Protein AF-0000000067518551 (afdb_homodimer)

Sequence (320 aa):
MKLYELTSNFNQLQQMIEDGVDPEVINDTLQSISEAIKDKVQGAALLIRNIEAQVEVIKGEENRLAERRKSFENSCKNIKDYLYHQMVAVNKKRIKGALITVGIQKNPASLDIAEDAIIPPEYMIPQNPKVDKKALLLAIKNGMKWDGISLKQGESVRIRMKLYELTSNFNQLQQMIEDGVDPEVINDTLQSISEAIKDKVQGAALLIRNIEAQVEVIKGEENRLAERRKSFENSCKNIKDYLYHQMVAVNKKRIKGALITVGIQKNPASLDIAEDAIIPPEYMIPQNPKVDKKALLLAIKNGMKWDGISLKQGESVRIR

Secondary structure (DSSP, 8-state):
--SS---HHHHHHHHHHHHT--HHHHHHHHHH----HHHHHHHHHHHHHHHHHHHHHHHHHHHHHHHHHHHHHHHHHHHHHHHHHHHHHTT-SEEE-SS-EEEEEEPPPEEEE-TT----GGGEEEEEEEE-HHHHHHHHHTT--BTTEEEE--EEEEE-/--SS---HHHHHHHHHHHHT--HHHHHHHHHH----HHHHHHHHHHHHHHHHHHHHHHHHHHHHHHHHHHHHHHHHHHHHHHHHHHHHHTT-SEEE-SS-EEEEEEPPPEEEE-TT----GGGEEEEEEEE-HHHHHHHHHTT--BTTEEEE--EEEEE-

Solvent-accessible surface area (backbone atoms only — not comparable to full-atom values): 18228 Å² total; per-residue (Å²): 120,74,85,59,91,60,54,72,72,49,44,51,49,51,51,38,58,73,69,62,51,57,66,68,60,51,50,51,55,62,68,64,59,86,58,58,67,70,58,46,51,43,44,53,50,48,49,39,49,24,46,51,52,44,39,52,54,48,52,55,48,44,49,52,49,49,54,53,39,51,52,48,51,48,50,41,52,52,51,42,52,49,47,46,53,57,29,58,74,72,70,43,57,62,49,82,48,96,88,41,34,39,32,60,41,74,44,79,73,39,80,38,72,42,92,86,37,74,75,61,68,91,40,45,41,81,42,75,60,42,74,36,60,66,64,48,48,52,41,42,76,71,66,51,83,52,70,48,49,46,77,40,65,56,73,44,70,42,82,85,120,73,84,61,90,61,54,72,73,49,43,53,49,51,50,40,58,73,69,62,52,58,67,67,60,52,51,51,54,61,69,64,60,86,58,59,65,68,55,46,50,42,44,53,52,49,47,41,51,23,47,50,53,44,39,52,52,48,51,52,48,44,51,52,51,49,54,51,40,50,51,48,53,51,50,41,52,52,51,42,52,49,47,46,55,55,30,58,72,71,71,44,58,64,48,80,47,97,89,41,34,41,32,61,42,74,44,79,72,38,80,40,70,42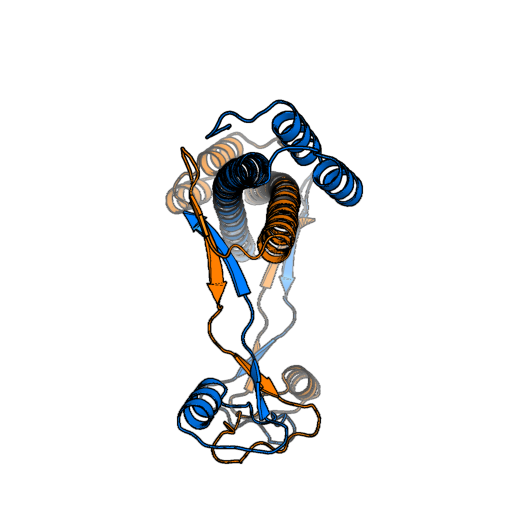,90,85,38,75,76,60,69,90,41,46,41,82,43,73,61,41,73,36,61,67,62,47,47,52,41,44,74,72,66,52,84,50,70,50,48,47,78,40,64,55,72,44,71,42,80,87

Structure (mmCIF, N/CA/C/O backbone):
data_AF-0000000067518551-model_v1
#
loop_
_entity.id
_entity.type
_entity.pdbx_description
1 polymer ATPase
#
loop_
_atom_site.group_PDB
_atom_site.id
_atom_site.type_symbol
_atom_site.label_atom_id
_atom_site.label_alt_id
_atom_site.label_comp_id
_atom_site.label_asym_id
_atom_site.label_entity_id
_atom_site.label_seq_id
_atom_site.pdbx_PDB_ins_code
_atom_site.Cartn_x
_atom_site.Cartn_y
_atom_site.Cartn_z
_atom_site.occupancy
_atom_site.B_iso_or_equiv
_atom_site.auth_seq_id
_atom_site.auth_comp_id
_atom_site.auth_asym_id
_atom_site.auth_atom_id
_atom_site.pdbx_PDB_model_num
ATOM 1 N N . MET A 1 1 ? 22.688 -11.195 -3.627 1 66.81 1 MET A N 1
ATOM 2 C CA . MET A 1 1 ? 22.969 -12.344 -2.758 1 66.81 1 MET A CA 1
ATOM 3 C C . MET A 1 1 ? 22.516 -13.641 -3.414 1 66.81 1 MET A C 1
ATOM 5 O O . MET A 1 1 ? 21.438 -13.703 -4.008 1 66.81 1 MET A O 1
ATOM 9 N N . LYS A 1 2 ? 23.484 -14.508 -3.623 1 81.38 2 LYS A N 1
ATOM 10 C CA . LYS A 1 2 ? 23.172 -15.789 -4.25 1 81.38 2 LYS A CA 1
ATOM 11 C C . LYS A 1 2 ? 23.172 -16.922 -3.219 1 81.38 2 LYS A C 1
ATOM 13 O O . LYS A 1 2 ? 24.203 -17.234 -2.627 1 81.38 2 LYS A O 1
ATOM 18 N N . LEU A 1 3 ? 22.016 -17.391 -2.84 1 84.38 3 LEU A N 1
ATOM 19 C CA . LEU A 1 3 ? 21.875 -18.484 -1.893 1 84.38 3 LEU A CA 1
ATOM 20 C C . LEU A 1 3 ? 22.469 -19.781 -2.447 1 84.38 3 LEU A C 1
ATOM 22 O O . LEU A 1 3 ? 23.094 -20.547 -1.707 1 84.38 3 LEU A O 1
ATOM 26 N N . TYR A 1 4 ? 22.328 -19.953 -3.84 1 91.31 4 TYR A N 1
ATOM 27 C CA . TYR A 1 4 ? 22.766 -21.188 -4.477 1 91.31 4 TYR A CA 1
ATOM 28 C C . TYR A 1 4 ? 23.594 -20.906 -5.723 1 91.31 4 TYR A C 1
ATOM 30 O O . TYR A 1 4 ? 23.359 -19.906 -6.41 1 91.31 4 TYR A O 1
ATOM 38 N N . GLU A 1 5 ? 24.453 -21.859 -5.961 1 90.56 5 GLU A N 1
ATOM 39 C CA . GLU A 1 5 ? 25.188 -21.828 -7.23 1 90.56 5 GLU A CA 1
ATOM 40 C C . GLU A 1 5 ? 24.359 -22.453 -8.352 1 90.56 5 GLU A C 1
ATOM 42 O O . GLU A 1 5 ? 23.688 -23.469 -8.148 1 90.56 5 GLU A O 1
ATOM 47 N N . LEU A 1 6 ? 24.422 -21.734 -9.469 1 91.69 6 LEU A N 1
ATOM 48 C CA . LEU A 1 6 ? 23.625 -22.172 -10.609 1 91.69 6 LEU A CA 1
ATOM 49 C C . LEU A 1 6 ? 24.516 -22.656 -11.742 1 91.69 6 LEU A C 1
ATOM 51 O O . LEU A 1 6 ? 25.703 -22.344 -11.789 1 91.69 6 LEU A O 1
ATOM 55 N N . THR A 1 7 ? 23.922 -23.531 -12.539 1 89.25 7 THR A N 1
ATOM 56 C CA . THR A 1 7 ? 24.609 -23.875 -13.773 1 89.25 7 THR A CA 1
ATOM 57 C C . THR A 1 7 ? 24.75 -22.656 -14.68 1 89.25 7 THR A C 1
ATOM 59 O O . THR A 1 7 ? 24.094 -21.641 -14.461 1 89.25 7 THR A O 1
ATOM 62 N N . SER A 1 8 ? 25.594 -22.797 -15.734 1 89.19 8 SER A N 1
ATOM 63 C CA . SER A 1 8 ? 25.906 -21.672 -16.609 1 89.19 8 SER A CA 1
ATOM 64 C C . SER A 1 8 ? 24.656 -21.062 -17.203 1 89.19 8 SER A C 1
ATOM 66 O O . SER A 1 8 ? 24.469 -19.844 -17.188 1 89.19 8 SER A O 1
ATOM 68 N N . ASN A 1 9 ? 23.75 -21.891 -17.703 1 90.06 9 ASN A N 1
ATOM 69 C CA . ASN A 1 9 ? 22.531 -21.406 -18.344 1 90.06 9 ASN A CA 1
ATOM 70 C C . ASN A 1 9 ? 21.656 -20.625 -17.359 1 90.06 9 ASN A C 1
ATOM 72 O O . ASN A 1 9 ? 21.172 -19.547 -17.672 1 90.06 9 ASN A O 1
ATOM 76 N N . PHE A 1 10 ? 21.562 -21.094 -16.156 1 93.25 10 PHE A N 1
ATOM 77 C CA . PHE A 1 10 ? 20.672 -20.469 -15.172 1 93.25 10 PHE A CA 1
ATOM 78 C C . PHE A 1 10 ? 21.344 -19.266 -14.531 1 93.25 10 PHE A C 1
ATOM 80 O O . PHE A 1 10 ? 20.672 -18.328 -14.109 1 93.25 10 PHE A O 1
ATOM 87 N N . ASN A 1 11 ? 22.656 -19.312 -14.562 1 93.62 11 ASN A N 1
ATOM 88 C CA . ASN A 1 11 ? 23.375 -18.125 -14.133 1 93.62 11 ASN A CA 1
ATOM 89 C C . ASN A 1 11 ? 23.141 -16.953 -15.086 1 93.62 11 ASN A C 1
ATOM 91 O O . ASN A 1 11 ? 22.984 -15.812 -14.648 1 93.62 11 ASN A O 1
ATOM 95 N N . GLN A 1 12 ? 23.172 -17.281 -16.344 1 92.81 12 GLN A N 1
ATOM 96 C CA . GLN A 1 12 ? 22.875 -16.266 -17.344 1 92.81 12 GLN A CA 1
ATOM 97 C C . GLN A 1 12 ? 21.453 -15.727 -17.172 1 92.81 12 GLN A C 1
ATOM 99 O O . GLN A 1 12 ? 21.219 -14.516 -17.281 1 92.81 12 GLN A O 1
ATOM 104 N N . LEU A 1 13 ? 20.547 -16.578 -16.922 1 94.06 13 LEU A N 1
ATOM 105 C CA . LEU A 1 13 ? 19.156 -16.188 -16.734 1 94.06 13 LEU A CA 1
ATOM 106 C C . LEU A 1 13 ? 19.016 -15.266 -15.516 1 94.06 13 LEU A C 1
ATOM 108 O O . LEU A 1 13 ? 18.312 -14.258 -15.562 1 94.06 13 LEU A O 1
ATOM 112 N N . GLN A 1 14 ? 19.672 -15.625 -14.477 1 94.81 14 GLN A N 1
ATOM 113 C CA . GLN A 1 14 ? 19.641 -14.805 -13.273 1 94.81 14 GLN A CA 1
ATOM 114 C C . GLN A 1 14 ? 20.156 -13.398 -13.555 1 94.81 14 GLN A C 1
ATOM 116 O O . GLN A 1 14 ? 19.562 -12.414 -13.102 1 94.81 14 GLN A O 1
ATOM 121 N N . GLN A 1 15 ? 21.219 -13.305 -14.297 1 94.69 15 GLN A N 1
ATOM 122 C CA . GLN A 1 15 ? 21.766 -12 -14.648 1 94.69 15 GLN A CA 1
ATOM 123 C C . GLN A 1 15 ? 20.797 -11.188 -15.492 1 94.69 15 GLN A C 1
ATOM 125 O O . GLN A 1 15 ? 20.641 -9.984 -15.281 1 94.69 15 GLN A O 1
ATOM 130 N N . MET A 1 16 ? 20.203 -11.852 -16.406 1 94.56 16 MET A N 1
ATOM 131 C CA . MET A 1 16 ? 19.234 -11.18 -17.25 1 94.56 16 MET A CA 1
ATOM 132 C C . MET A 1 16 ? 18.094 -10.609 -16.422 1 94.56 16 MET A C 1
ATOM 134 O O . MET A 1 16 ? 17.641 -9.484 -16.656 1 94.56 16 MET A O 1
ATOM 138 N N . ILE A 1 17 ? 17.594 -11.359 -15.477 1 94.12 17 ILE A N 1
ATOM 139 C CA . ILE A 1 17 ? 16.516 -10.945 -14.602 1 94.12 17 ILE A CA 1
ATOM 140 C C . ILE A 1 17 ? 16.938 -9.734 -13.781 1 94.12 17 ILE A C 1
ATOM 142 O O . ILE A 1 17 ? 16.203 -8.75 -13.68 1 94.12 17 ILE A O 1
ATOM 146 N N . GLU A 1 18 ? 18.141 -9.797 -13.32 1 93.44 18 GLU A N 1
ATOM 147 C CA . GLU A 1 18 ? 18.656 -8.719 -12.492 1 93.44 18 GLU A CA 1
ATOM 148 C C . GLU A 1 18 ? 18.859 -7.441 -13.305 1 93.44 18 GLU A C 1
ATOM 150 O O . GLU A 1 18 ? 18.703 -6.336 -12.773 1 93.44 18 GLU A O 1
ATOM 155 N N . ASP A 1 19 ? 19.125 -7.684 -14.523 1 93.5 19 ASP A N 1
ATOM 156 C CA . ASP A 1 19 ? 19.359 -6.539 -15.398 1 93.5 19 ASP A CA 1
ATOM 157 C C . ASP A 1 19 ? 18.047 -5.957 -15.922 1 93.5 19 ASP A C 1
ATOM 159 O O . ASP A 1 19 ? 18.047 -4.918 -16.578 1 93.5 19 ASP A O 1
ATOM 163 N N . GLY A 1 20 ? 17.016 -6.652 -15.711 1 91.06 20 GLY A N 1
ATOM 164 C CA . GLY A 1 20 ? 15.719 -6.145 -16.094 1 91.06 20 GLY A CA 1
ATOM 165 C C . GLY A 1 20 ? 15.391 -6.391 -17.562 1 91.06 20 GLY A C 1
ATOM 166 O O . GLY A 1 20 ? 14.719 -5.574 -18.203 1 91.06 20 GLY A O 1
ATOM 167 N N . VAL A 1 21 ? 15.914 -7.441 -18.016 1 89.75 21 VAL A N 1
ATOM 168 C CA . VAL A 1 21 ? 15.648 -7.816 -19.391 1 89.75 21 VAL A CA 1
ATOM 169 C C . VAL A 1 21 ? 14.172 -8.148 -19.562 1 89.75 21 VAL A C 1
ATOM 171 O O . VAL A 1 21 ? 13.508 -8.578 -18.625 1 89.75 21 VAL A O 1
ATOM 174 N N . ASP A 1 22 ? 13.672 -7.988 -20.688 1 90.31 22 ASP A N 1
ATOM 175 C CA . ASP A 1 22 ? 12.281 -8.266 -21.031 1 90.31 22 ASP A CA 1
ATOM 176 C C . ASP A 1 22 ? 11.906 -9.703 -20.672 1 90.31 22 ASP A C 1
ATOM 178 O O . ASP A 1 22 ? 12.625 -10.641 -21.016 1 90.31 22 ASP A O 1
ATOM 182 N N . PRO A 1 23 ? 10.828 -9.859 -20.016 1 88.19 23 PRO A N 1
ATOM 183 C CA . PRO A 1 23 ? 10.375 -11.188 -19.594 1 88.19 23 PRO A CA 1
ATOM 184 C C . PRO A 1 23 ? 10.227 -12.164 -20.75 1 88.19 23 PRO A C 1
ATOM 186 O O . PRO A 1 23 ? 10.445 -13.367 -20.594 1 88.19 23 PRO A O 1
ATOM 189 N N . GLU A 1 24 ? 9.859 -11.602 -21.875 1 90.38 24 GLU A N 1
ATOM 190 C CA . GLU A 1 24 ? 9.695 -12.477 -23.047 1 90.38 24 GLU A CA 1
ATOM 191 C C . GLU A 1 24 ? 11.023 -13.109 -23.453 1 90.38 24 GLU A C 1
ATOM 193 O O . GLU A 1 24 ? 11.062 -14.289 -23.812 1 90.38 24 GLU A O 1
ATOM 198 N N . VAL A 1 25 ? 12.055 -12.305 -23.406 1 90.56 25 VAL A N 1
ATOM 199 C CA . VAL A 1 25 ? 13.391 -12.805 -23.734 1 90.56 25 VAL A CA 1
ATOM 200 C C . VAL A 1 25 ? 13.82 -13.852 -22.719 1 90.56 25 VAL A C 1
ATOM 202 O O . VAL A 1 25 ? 14.391 -14.883 -23.078 1 90.56 25 VAL A O 1
ATOM 205 N N . ILE A 1 26 ? 13.492 -13.664 -21.5 1 89.31 26 ILE A N 1
ATOM 206 C CA . ILE A 1 26 ? 13.836 -14.578 -20.422 1 89.31 26 ILE A CA 1
ATOM 207 C C . ILE A 1 26 ? 13.117 -15.906 -20.625 1 89.31 26 ILE A C 1
ATOM 209 O O . ILE A 1 26 ? 13.727 -16.969 -20.516 1 89.31 26 ILE A O 1
ATOM 213 N N . ASN A 1 27 ? 11.844 -15.805 -20.984 1 87.44 27 ASN A N 1
ATOM 214 C CA . ASN A 1 27 ? 11.047 -17 -21.219 1 87.44 27 ASN A CA 1
ATOM 215 C C . ASN A 1 27 ? 11.594 -17.828 -22.375 1 87.44 27 ASN A C 1
ATOM 217 O O . ASN A 1 27 ? 11.648 -19.047 -22.312 1 87.44 27 ASN A O 1
ATOM 221 N N . ASP A 1 28 ? 12.008 -17.125 -23.375 1 89.94 28 ASP A N 1
ATOM 222 C CA . ASP A 1 28 ? 12.562 -17.812 -24.547 1 89.94 28 ASP A CA 1
ATOM 223 C C . ASP A 1 28 ? 13.859 -18.531 -24.188 1 89.94 28 ASP A C 1
ATOM 225 O O . ASP A 1 28 ? 14.094 -19.656 -24.641 1 89.94 28 ASP A O 1
ATOM 229 N N . THR A 1 29 ? 14.695 -17.875 -23.422 1 89.88 29 THR A N 1
ATOM 230 C CA . THR A 1 29 ? 15.961 -18.469 -23 1 89.88 29 THR A CA 1
ATOM 231 C C . THR A 1 29 ? 15.711 -19.703 -22.125 1 89.88 29 THR A C 1
ATOM 233 O O . THR A 1 29 ? 16.359 -20.734 -22.312 1 89.88 29 THR A O 1
ATOM 236 N N . LEU A 1 30 ? 14.758 -19.578 -21.297 1 88.88 30 LEU A N 1
ATOM 237 C CA . LEU A 1 30 ? 14.383 -20.672 -20.406 1 88.88 30 LEU A CA 1
ATOM 238 C C . LEU A 1 30 ? 13.922 -21.891 -21.203 1 88.88 30 LEU A C 1
ATOM 240 O O . LEU A 1 30 ? 14.328 -23.016 -20.922 1 88.88 30 LEU A O 1
ATOM 244 N N . GLN A 1 31 ? 13.18 -21.641 -22.297 1 87.44 31 GLN A N 1
ATOM 245 C CA . GLN A 1 31 ? 12.625 -22.703 -23.125 1 87.44 31 GLN A CA 1
ATOM 246 C C . GLN A 1 31 ? 13.711 -23.344 -23.984 1 87.44 31 GLN A C 1
ATOM 248 O O . GLN A 1 31 ? 13.57 -24.484 -24.422 1 87.44 31 GLN A O 1
ATOM 253 N N . SER A 1 32 ? 14.727 -22.625 -24.203 1 88.75 32 SER A N 1
ATOM 254 C CA . SER A 1 32 ? 15.758 -23.094 -25.141 1 88.75 32 SER A CA 1
ATOM 255 C C . SER A 1 32 ? 16.781 -23.969 -24.422 1 88.75 32 SER A C 1
ATOM 257 O O . SER A 1 32 ? 17.641 -24.578 -25.078 1 88.75 32 SER A O 1
ATOM 259 N N . ILE A 1 33 ? 16.688 -24.016 -23.109 1 86.38 33 ILE A N 1
ATOM 260 C CA . ILE A 1 33 ? 17.641 -24.812 -22.359 1 86.38 33 ILE A CA 1
ATOM 261 C C . ILE A 1 33 ? 17.406 -26.297 -22.641 1 86.38 33 ILE A C 1
ATOM 263 O O . ILE A 1 33 ? 16.281 -26.797 -22.531 1 86.38 33 ILE A O 1
ATOM 267 N N . SER A 1 34 ? 18.438 -27.062 -23.125 1 84.62 34 SER A N 1
ATOM 268 C CA . SER A 1 34 ? 18.344 -28.484 -23.5 1 84.62 34 SER A CA 1
ATOM 269 C C . SER A 1 34 ? 18.938 -29.375 -22.422 1 84.62 34 SER A C 1
ATOM 271 O O . SER A 1 34 ? 20.156 -29.531 -22.344 1 84.62 34 SER A O 1
ATOM 273 N N . GLU A 1 35 ? 18.641 -29.375 -21.359 1 82.81 35 GLU A N 1
ATOM 274 C CA . GLU A 1 35 ? 19.094 -30.219 -20.25 1 82.81 35 GLU A CA 1
ATOM 275 C C . GLU A 1 35 ? 18.078 -31.297 -19.906 1 82.81 35 GLU A C 1
ATOM 277 O O . GLU A 1 35 ? 16.938 -31.25 -20.375 1 82.81 35 GLU A O 1
ATOM 282 N N . ALA A 1 36 ? 18.609 -32.406 -19.266 1 87 36 ALA A N 1
ATOM 283 C CA . ALA A 1 36 ? 17.688 -33.406 -18.734 1 87 36 ALA A CA 1
ATOM 284 C C . ALA A 1 36 ? 16.656 -32.781 -17.812 1 87 36 ALA A C 1
ATOM 286 O O . ALA A 1 36 ? 16.922 -31.75 -17.188 1 87 36 ALA A O 1
ATOM 287 N N . ILE A 1 37 ? 15.531 -33.344 -17.797 1 86.56 37 ILE A N 1
ATOM 288 C CA . ILE A 1 37 ? 14.391 -32.781 -17.078 1 86.56 37 ILE A CA 1
ATOM 289 C C . ILE A 1 37 ? 14.773 -32.531 -15.617 1 86.56 37 ILE A C 1
ATOM 291 O O . ILE A 1 37 ? 14.461 -31.484 -15.047 1 86.56 37 ILE A O 1
ATOM 295 N N . LYS A 1 38 ? 15.406 -33.469 -15.047 1 88 38 LYS A N 1
ATOM 296 C CA . LYS A 1 38 ? 15.781 -33.344 -13.641 1 88 38 LYS A CA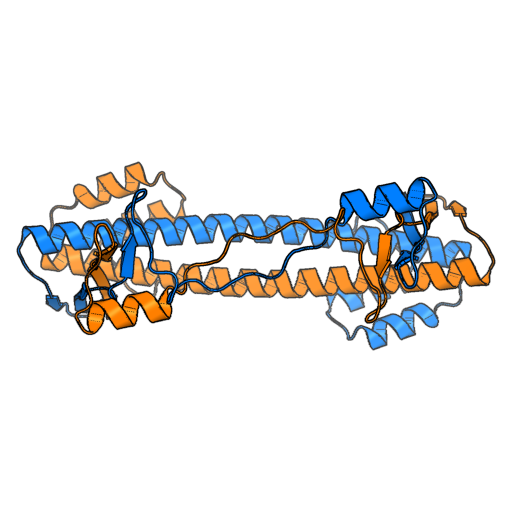 1
ATOM 297 C C . LYS A 1 38 ? 16.688 -32.125 -13.414 1 88 38 LYS A C 1
ATOM 299 O O . LYS A 1 38 ? 16.531 -31.406 -12.438 1 88 38 LYS A O 1
ATOM 304 N N . ASP A 1 39 ? 17.609 -31.984 -14.289 1 90.19 39 ASP A N 1
ATOM 305 C CA . ASP A 1 39 ? 18.562 -30.875 -14.18 1 90.19 39 ASP A CA 1
ATOM 306 C C . ASP A 1 39 ? 17.875 -29.531 -14.453 1 90.19 39 ASP A C 1
ATOM 308 O O . ASP A 1 39 ? 18.172 -28.531 -13.797 1 90.19 39 ASP A O 1
ATOM 312 N N . LYS A 1 40 ? 16.938 -29.531 -15.383 1 90 40 LYS A N 1
ATOM 313 C CA . LYS A 1 40 ? 16.188 -28.312 -15.711 1 90 40 LYS A CA 1
ATOM 314 C C . LYS A 1 40 ? 15.344 -27.859 -14.523 1 90 40 LYS A C 1
ATOM 316 O O . LYS A 1 40 ? 15.359 -26.672 -14.164 1 90 40 LYS A O 1
ATOM 321 N N . VAL A 1 41 ? 14.727 -28.797 -13.953 1 92.38 41 VAL A N 1
ATOM 322 C CA . VAL A 1 41 ? 13.828 -28.516 -12.836 1 92.38 41 VAL A CA 1
ATOM 323 C C . VAL A 1 41 ? 14.641 -28.031 -11.633 1 92.38 41 VAL A C 1
ATOM 325 O O . VAL A 1 41 ? 14.289 -27.031 -11 1 92.38 41 VAL A O 1
ATOM 328 N N . GLN A 1 42 ? 15.727 -28.672 -11.359 1 92.75 42 GLN A N 1
ATOM 329 C CA . GLN A 1 42 ? 16.578 -28.281 -10.242 1 92.75 42 GLN A CA 1
ATOM 330 C C . GLN A 1 42 ? 17.156 -26.891 -10.461 1 92.75 42 GLN A C 1
ATOM 332 O O . GLN A 1 42 ? 17.125 -26.047 -9.555 1 92.75 42 GLN A O 1
ATOM 337 N N . GLY A 1 43 ? 17.719 -26.688 -11.641 1 93.31 43 GLY A N 1
ATOM 338 C CA . GLY A 1 43 ? 18.266 -25.375 -11.945 1 93.31 43 GLY A CA 1
ATOM 339 C C . GLY A 1 43 ? 17.25 -24.266 -11.82 1 93.31 43 GLY A C 1
ATOM 340 O O . GLY A 1 43 ? 17.547 -23.219 -11.227 1 93.31 43 GLY A O 1
ATOM 341 N N . ALA A 1 44 ? 16.062 -24.469 -12.367 1 95.19 44 ALA A N 1
ATOM 342 C CA . ALA A 1 44 ? 14.992 -23.469 -12.305 1 95.19 44 ALA A CA 1
ATOM 343 C C . ALA A 1 44 ? 14.562 -23.219 -10.867 1 95.19 44 ALA A C 1
ATOM 345 O O . ALA A 1 44 ? 14.336 -22.078 -10.469 1 95.19 44 ALA A O 1
ATOM 346 N N . ALA A 1 45 ? 14.453 -24.234 -10.094 1 96.5 45 ALA A N 1
ATOM 347 C CA . ALA A 1 45 ? 14.031 -24.125 -8.703 1 96.5 45 ALA A CA 1
ATOM 348 C C . ALA A 1 45 ? 15.039 -23.328 -7.879 1 96.5 45 ALA A C 1
ATOM 350 O O . ALA A 1 45 ? 14.664 -22.5 -7.055 1 96.5 45 ALA A O 1
ATOM 351 N N . LEU A 1 46 ? 16.297 -23.672 -8.109 1 96.19 46 LEU A N 1
ATOM 352 C CA . LEU A 1 46 ? 17.328 -22.938 -7.391 1 96.19 46 LEU A CA 1
ATOM 353 C C . LEU A 1 46 ? 17.344 -21.469 -7.793 1 96.19 46 LEU A C 1
ATOM 355 O O . LEU A 1 46 ? 17.594 -20.594 -6.957 1 96.19 46 LEU A O 1
ATOM 359 N N . LEU A 1 47 ? 17.125 -21.219 -9.055 1 96.25 47 LEU A N 1
ATOM 360 C CA . LEU A 1 47 ? 17 -19.844 -9.531 1 96.25 47 LEU A CA 1
ATOM 361 C C . LEU A 1 47 ? 15.883 -19.109 -8.812 1 96.25 47 LEU A C 1
ATOM 363 O O . LEU A 1 47 ? 16.062 -17.969 -8.367 1 96.25 47 LEU A O 1
ATOM 367 N N . ILE A 1 48 ? 14.719 -19.703 -8.68 1 97 48 ILE A N 1
ATOM 368 C CA . ILE A 1 48 ? 13.578 -19.109 -7.984 1 97 48 ILE A CA 1
ATOM 369 C C . ILE A 1 48 ? 13.977 -18.766 -6.555 1 97 48 ILE A C 1
ATOM 371 O O . ILE A 1 48 ? 13.68 -17.656 -6.078 1 97 48 ILE A O 1
ATOM 375 N N . ARG A 1 49 ? 14.664 -19.656 -5.926 1 96.88 49 ARG A N 1
ATOM 376 C CA . ARG A 1 49 ? 15.086 -19.422 -4.551 1 96.88 49 ARG A CA 1
ATOM 377 C C . ARG A 1 49 ? 16 -18.203 -4.465 1 96.88 49 ARG A C 1
ATOM 379 O O . ARG A 1 49 ? 15.898 -17.406 -3.533 1 96.88 49 ARG A O 1
ATOM 386 N N . ASN A 1 50 ? 16.922 -18.141 -5.379 1 97.31 50 ASN A N 1
ATOM 387 C CA . ASN A 1 50 ? 17.797 -16.984 -5.426 1 97.31 50 ASN A CA 1
ATOM 388 C C . ASN A 1 50 ? 17.016 -15.68 -5.594 1 97.31 50 ASN A C 1
ATOM 390 O O . ASN A 1 50 ? 17.297 -14.695 -4.902 1 97.31 50 ASN A O 1
ATOM 394 N N . ILE A 1 51 ? 16.109 -15.711 -6.496 1 97 51 ILE A N 1
ATOM 395 C CA . ILE A 1 51 ? 15.336 -14.516 -6.785 1 97 51 ILE A CA 1
ATOM 396 C C . ILE A 1 51 ? 14.453 -14.164 -5.586 1 97 51 ILE A C 1
ATOM 398 O O . ILE A 1 51 ? 14.344 -12.992 -5.207 1 97 51 ILE A O 1
ATOM 402 N N . GLU A 1 52 ? 13.844 -15.133 -4.957 1 97.31 52 GLU A N 1
ATOM 403 C CA . GLU A 1 52 ? 13.008 -14.914 -3.779 1 97.31 52 GLU A CA 1
ATOM 404 C C . GLU A 1 52 ? 13.82 -14.312 -2.635 1 97.31 52 GLU A C 1
ATOM 406 O O . GLU A 1 52 ? 13.32 -13.477 -1.883 1 97.31 52 GLU A O 1
ATOM 411 N N . ALA A 1 53 ? 15.039 -14.82 -2.488 1 96.69 53 ALA A N 1
ATOM 412 C CA . ALA A 1 53 ? 15.93 -14.258 -1.477 1 96.69 53 ALA A CA 1
ATOM 413 C C . ALA A 1 53 ? 16.172 -12.773 -1.725 1 96.69 53 ALA A C 1
ATOM 415 O O . ALA A 1 53 ? 16.188 -11.977 -0.785 1 96.69 53 ALA A O 1
ATOM 416 N N . GLN A 1 54 ? 16.359 -12.453 -2.973 1 96.38 54 GLN A N 1
ATOM 417 C CA . GLN A 1 54 ? 16.547 -11.047 -3.33 1 96.38 54 GLN A CA 1
ATOM 418 C C . GLN A 1 54 ? 15.289 -10.234 -3.035 1 96.38 54 GLN A C 1
ATOM 420 O O . GLN A 1 54 ? 15.375 -9.109 -2.535 1 96.38 54 GLN A O 1
ATOM 425 N N . VAL A 1 55 ? 14.164 -10.805 -3.365 1 97.75 55 VAL A N 1
ATOM 426 C CA . VAL A 1 55 ? 12.883 -10.148 -3.105 1 97.75 55 VAL A CA 1
ATOM 427 C C . VAL A 1 55 ? 12.766 -9.828 -1.618 1 97.75 55 VAL A C 1
ATOM 429 O O . VAL A 1 55 ? 12.352 -8.727 -1.247 1 97.75 55 VAL A O 1
ATOM 432 N N . GLU A 1 56 ? 13.125 -10.742 -0.77 1 97.62 56 GLU A N 1
ATOM 433 C CA . GLU A 1 56 ? 13.039 -10.531 0.672 1 97.62 56 GLU A CA 1
ATOM 434 C C . GLU A 1 56 ? 13.945 -9.391 1.119 1 97.62 56 GLU A C 1
ATOM 436 O O . GLU A 1 56 ? 13.578 -8.594 1.988 1 97.62 56 GLU A O 1
ATOM 441 N N . VAL A 1 57 ? 15.148 -9.344 0.532 1 96.81 57 VAL A N 1
ATOM 442 C CA . VAL A 1 57 ? 16.094 -8.273 0.845 1 96.81 57 VAL A CA 1
ATOM 443 C C . VAL A 1 57 ? 15.484 -6.93 0.452 1 96.81 57 VAL A C 1
ATOM 445 O O . VAL A 1 57 ? 15.531 -5.969 1.227 1 96.81 57 VAL A O 1
ATOM 448 N N . ILE A 1 58 ? 14.914 -6.918 -0.746 1 97.81 58 ILE A N 1
ATOM 449 C CA . ILE A 1 58 ? 14.312 -5.688 -1.25 1 97.81 58 ILE A CA 1
ATOM 450 C C . ILE A 1 58 ? 13.148 -5.273 -0.348 1 97.81 58 ILE A C 1
ATOM 452 O O . ILE A 1 58 ? 13.016 -4.098 -0.003 1 97.81 58 ILE A O 1
ATOM 456 N N . LYS A 1 59 ? 12.281 -6.219 0.054 1 98.19 59 LYS A N 1
ATOM 457 C CA . LYS A 1 59 ? 11.172 -5.926 0.951 1 98.19 59 LYS A CA 1
ATOM 458 C C . LYS A 1 59 ? 11.664 -5.34 2.27 1 98.19 59 LYS A C 1
ATOM 460 O O . LYS A 1 59 ? 11.039 -4.438 2.828 1 98.19 59 LYS A O 1
ATOM 465 N N . GLY A 1 60 ? 12.75 -5.906 2.795 1 98.12 60 GLY A N 1
ATOM 466 C CA . GLY A 1 60 ? 13.352 -5.348 3.994 1 98.12 60 GLY A CA 1
ATOM 467 C C . GLY A 1 60 ? 13.75 -3.893 3.842 1 98.12 60 GLY A C 1
ATOM 468 O O . GLY A 1 60 ? 13.484 -3.076 4.73 1 98.12 60 GLY A O 1
ATOM 469 N N . GLU A 1 61 ? 14.328 -3.604 2.727 1 97.94 61 GLU A N 1
ATOM 470 C CA . GLU A 1 61 ? 14.742 -2.229 2.463 1 97.94 61 GLU A CA 1
ATOM 471 C C . GLU A 1 61 ? 13.531 -1.318 2.264 1 97.94 61 GLU A C 1
ATOM 473 O O . GLU A 1 61 ? 13.523 -0.179 2.734 1 97.94 61 GLU A O 1
ATOM 478 N N . GLU A 1 62 ? 12.602 -1.808 1.531 1 98.12 62 GLU A N 1
ATOM 479 C CA . GLU A 1 62 ? 11.367 -1.04 1.349 1 98.12 62 GLU A CA 1
ATOM 480 C C . GLU A 1 62 ? 10.75 -0.66 2.691 1 98.12 62 GLU A C 1
ATOM 482 O O . GLU A 1 62 ? 10.32 0.479 2.881 1 98.12 62 GLU A O 1
ATOM 487 N N . ASN A 1 63 ? 10.727 -1.591 3.553 1 98.25 63 ASN A N 1
ATOM 488 C CA . ASN A 1 63 ? 10.156 -1.352 4.875 1 98.25 63 ASN A CA 1
ATOM 489 C C . ASN A 1 63 ? 10.961 -0.313 5.652 1 98.25 63 ASN A C 1
ATOM 491 O O . ASN A 1 63 ? 10.391 0.553 6.316 1 98.25 63 ASN A O 1
ATOM 495 N N . ARG A 1 64 ? 12.258 -0.472 5.57 1 97.44 64 ARG A N 1
ATOM 496 C CA . ARG A 1 64 ? 13.133 0.487 6.23 1 97.44 64 ARG A CA 1
ATOM 497 C C . ARG A 1 64 ? 12.891 1.9 5.711 1 97.44 64 ARG A C 1
ATOM 499 O O . ARG A 1 64 ? 12.789 2.848 6.492 1 97.44 64 ARG A O 1
ATOM 506 N N . LEU A 1 65 ? 12.844 2.047 4.48 1 98 65 LEU A N 1
ATOM 507 C CA . LEU A 1 65 ? 12.633 3.348 3.855 1 98 65 LEU A CA 1
ATOM 508 C C . LEU A 1 65 ? 11.25 3.896 4.207 1 98 65 LEU A C 1
ATOM 510 O O . LEU A 1 65 ? 11.102 5.094 4.445 1 98 65 LEU A O 1
ATOM 514 N N . ALA A 1 66 ? 10.25 2.996 4.219 1 98.06 66 ALA A N 1
ATOM 515 C CA . ALA A 1 66 ? 8.891 3.406 4.574 1 98.06 66 ALA A CA 1
ATOM 516 C C . ALA A 1 66 ? 8.844 3.953 6 1 98.06 66 ALA A C 1
ATOM 518 O O . ALA A 1 66 ? 8.18 4.957 6.262 1 98.06 66 ALA A O 1
ATOM 519 N N . GLU A 1 67 ? 9.492 3.299 6.934 1 97.19 67 GLU A N 1
ATOM 520 C CA . GLU A 1 67 ? 9.539 3.76 8.32 1 97.19 67 GLU A CA 1
ATOM 521 C C . GLU A 1 67 ? 10.211 5.125 8.422 1 97.19 67 GLU A C 1
ATOM 523 O O . GLU A 1 67 ? 9.75 5.996 9.164 1 97.19 67 GLU A O 1
ATOM 528 N N . ARG A 1 68 ? 11.281 5.289 7.68 1 96.12 68 ARG A N 1
ATOM 529 C CA . ARG A 1 68 ? 11.984 6.57 7.668 1 96.12 68 ARG A CA 1
ATOM 530 C C . ARG A 1 68 ? 11.094 7.672 7.094 1 96.12 68 ARG A C 1
ATOM 532 O O . ARG A 1 68 ? 11.031 8.773 7.645 1 96.12 68 ARG A O 1
ATOM 539 N N . ARG A 1 69 ? 10.477 7.348 6.004 1 97.5 69 ARG A N 1
ATOM 540 C CA . ARG A 1 69 ? 9.562 8.297 5.383 1 97.5 69 ARG A CA 1
ATOM 541 C C . ARG A 1 69 ? 8.461 8.719 6.352 1 97.5 69 ARG A C 1
ATOM 543 O O . ARG A 1 69 ? 8.18 9.914 6.496 1 97.5 69 ARG A O 1
ATOM 550 N N . LYS A 1 70 ? 7.844 7.754 6.98 1 97.38 70 LYS A N 1
ATOM 551 C CA . LYS A 1 70 ? 6.77 8.031 7.93 1 97.38 70 LYS A CA 1
ATOM 552 C C . LYS A 1 70 ? 7.266 8.922 9.07 1 97.38 70 LYS A C 1
ATOM 554 O O . LYS A 1 70 ? 6.551 9.82 9.516 1 97.38 70 LYS A O 1
ATOM 559 N N . SER A 1 71 ? 8.445 8.625 9.586 1 95.44 71 SER A N 1
ATOM 560 C CA . SER A 1 71 ? 9.031 9.438 10.641 1 95.44 71 SER A CA 1
ATOM 561 C C . SER A 1 71 ? 9.203 10.891 10.188 1 95.44 71 SER A C 1
ATOM 563 O O . SER A 1 71 ? 8.898 11.812 10.945 1 95.44 71 SER A O 1
ATOM 565 N N . PHE A 1 72 ? 9.688 11.117 8.969 1 96.44 72 PHE A N 1
ATOM 566 C CA . PHE A 1 72 ? 9.867 12.453 8.414 1 96.44 72 PHE A CA 1
ATOM 567 C C . PHE A 1 72 ? 8.523 13.164 8.273 1 96.44 72 PHE A C 1
ATOM 569 O O . PHE A 1 72 ? 8.391 14.336 8.633 1 96.44 72 PHE A O 1
ATOM 576 N N . GLU A 1 73 ? 7.586 12.391 7.785 1 97.56 73 GLU A N 1
ATOM 577 C CA . GLU A 1 73 ? 6.258 12.969 7.613 1 97.56 73 GLU A CA 1
ATOM 578 C C . GLU A 1 73 ? 5.645 13.367 8.953 1 97.56 73 GLU A C 1
ATOM 580 O O . GLU A 1 73 ? 5.004 14.414 9.062 1 97.56 73 GLU A O 1
ATOM 585 N N . ASN A 1 74 ? 5.855 12.555 9.914 1 95.94 74 ASN A N 1
ATOM 586 C CA . ASN A 1 74 ? 5.367 12.875 11.25 1 95.94 74 ASN A CA 1
ATOM 587 C C . ASN A 1 74 ? 6.051 14.109 11.82 1 95.94 74 ASN A C 1
ATOM 589 O O . ASN A 1 74 ? 5.414 14.922 12.492 1 95.94 74 ASN A O 1
ATOM 593 N N . SER A 1 75 ? 7.328 14.219 11.609 1 95.19 75 SER A N 1
ATOM 594 C CA . SER A 1 75 ? 8.055 15.406 12.047 1 95.19 75 SER A CA 1
ATOM 595 C C . SER A 1 75 ? 7.508 16.672 11.391 1 95.19 75 SER A C 1
ATOM 597 O O . SER A 1 75 ? 7.328 17.688 12.055 1 95.19 75 SER A O 1
ATOM 599 N N . CYS A 1 76 ? 7.23 16.562 10.117 1 96.38 76 CYS A N 1
ATOM 600 C CA . CYS A 1 76 ? 6.648 17.703 9.414 1 96.38 76 CYS A CA 1
ATOM 601 C C . CYS A 1 76 ? 5.309 18.094 10.023 1 96.38 76 CYS A C 1
ATOM 603 O O . CYS A 1 76 ? 5.043 19.281 10.234 1 96.38 76 CYS A O 1
ATOM 605 N N . LYS A 1 77 ? 4.52 17.094 10.305 1 96.12 77 LYS A N 1
ATOM 606 C CA . LYS A 1 77 ? 3.225 17.359 10.914 1 96.12 77 LYS A CA 1
ATOM 607 C C . LYS A 1 77 ? 3.385 18.078 12.258 1 96.12 77 LYS A C 1
ATOM 609 O O . LYS A 1 77 ? 2.684 19.047 12.539 1 96.12 77 LYS A O 1
ATOM 614 N N . ASN A 1 78 ? 4.301 17.641 13.094 1 94.38 78 ASN A N 1
ATOM 615 C CA . ASN A 1 78 ? 4.551 18.234 14.406 1 94.38 78 ASN A CA 1
ATOM 616 C C . ASN A 1 78 ? 5.023 19.688 14.281 1 94.38 78 ASN A C 1
ATOM 618 O O . ASN A 1 78 ? 4.598 20.547 15.047 1 94.38 78 ASN A O 1
ATOM 622 N N . ILE A 1 79 ? 5.891 19.906 13.352 1 95.62 79 ILE A N 1
ATOM 623 C CA . ILE A 1 79 ? 6.438 21.25 13.172 1 95.62 79 ILE A CA 1
ATOM 624 C C . ILE A 1 79 ? 5.344 22.188 12.664 1 95.62 79 ILE A C 1
ATOM 626 O O . ILE A 1 79 ? 5.273 23.344 13.062 1 95.62 79 ILE A O 1
ATOM 630 N N . LYS A 1 80 ? 4.504 21.688 11.789 1 96.31 80 LYS A N 1
ATOM 631 C CA . LYS A 1 80 ? 3.379 22.484 11.305 1 96.31 80 LYS A CA 1
ATOM 632 C C . LYS A 1 80 ? 2.426 22.844 12.445 1 96.31 80 LYS A C 1
ATOM 634 O O . LYS A 1 80 ? 1.935 23.969 12.523 1 96.31 80 LYS A O 1
ATOM 639 N N . ASP A 1 81 ? 2.176 21.875 13.305 1 94.62 81 ASP A N 1
ATOM 640 C CA . ASP A 1 81 ? 1.339 22.141 14.477 1 94.62 81 ASP A CA 1
ATOM 641 C C . ASP A 1 81 ? 1.957 23.219 15.367 1 94.62 81 ASP A C 1
ATOM 643 O O . ASP A 1 81 ? 1.254 24.094 15.859 1 94.62 81 ASP A O 1
ATOM 647 N N . TYR A 1 82 ? 3.264 23.125 15.531 1 92.25 82 TYR A N 1
ATOM 648 C CA . TYR A 1 82 ? 4.004 24.141 16.281 1 92.25 82 TYR A CA 1
ATOM 649 C C . TYR A 1 82 ? 3.842 25.516 15.656 1 92.25 82 TYR A C 1
ATOM 651 O O . TYR A 1 82 ? 3.562 26.5 16.344 1 92.25 82 TYR A O 1
ATOM 659 N N . LEU A 1 83 ? 3.961 25.578 14.375 1 95.19 83 LEU A N 1
ATOM 660 C CA . LEU A 1 83 ? 3.828 26.844 13.648 1 95.19 83 LEU A CA 1
ATOM 661 C C . LEU A 1 83 ? 2.426 27.422 13.812 1 95.19 83 LEU A C 1
ATOM 663 O O . LEU A 1 83 ? 2.27 28.625 14.047 1 95.19 83 LEU A O 1
ATOM 667 N N . TYR A 1 84 ? 1.483 26.562 13.711 1 96.25 84 TYR A N 1
ATOM 668 C CA . TYR A 1 84 ? 0.1 26.984 13.891 1 96.25 84 TYR A CA 1
ATOM 669 C C . TYR A 1 84 ? -0.089 27.656 15.258 1 96.25 84 TYR A C 1
ATOM 671 O O . TYR A 1 84 ? -0.617 28.766 15.344 1 96.25 84 TYR A O 1
ATOM 679 N N . HIS A 1 85 ? 0.39 27.031 16.297 1 93.31 85 HIS A N 1
ATOM 680 C CA . HIS A 1 85 ? 0.228 27.531 17.656 1 93.31 85 HIS A CA 1
ATOM 681 C C . HIS A 1 85 ? 0.978 28.844 17.844 1 93.31 85 HIS A C 1
ATOM 683 O O . HIS A 1 85 ? 0.48 29.766 18.5 1 93.31 85 HIS A O 1
ATOM 689 N N . GLN A 1 86 ? 2.195 28.938 17.25 1 91.31 86 GLN A N 1
ATOM 690 C CA . GLN A 1 86 ? 2.984 30.156 17.344 1 91.31 86 GLN A CA 1
ATOM 691 C C . GLN A 1 86 ? 2.281 31.312 16.656 1 91.31 86 GLN A C 1
ATOM 693 O O . GLN A 1 86 ? 2.244 32.438 17.188 1 91.31 86 GLN A O 1
ATOM 698 N N . MET A 1 87 ? 1.699 31.031 15.508 1 95.19 87 MET A N 1
ATOM 699 C CA . MET A 1 87 ? 1.057 32.094 14.719 1 95.19 87 MET A CA 1
ATOM 700 C C . MET A 1 87 ? -0.248 32.531 15.375 1 95.19 87 MET A C 1
ATOM 702 O O . MET A 1 87 ? -0.54 33.719 15.438 1 95.19 87 MET A O 1
ATOM 706 N N . VAL A 1 88 ? -0.988 31.594 15.938 1 94.69 88 VAL A N 1
ATOM 707 C CA . VAL A 1 88 ? -2.232 31.906 16.641 1 94.69 88 VAL A CA 1
ATOM 708 C C . VAL A 1 88 ? -1.932 32.719 17.906 1 94.69 88 VAL A C 1
ATOM 710 O O . VAL A 1 88 ? -2.66 33.625 18.25 1 94.69 88 VAL A O 1
ATOM 713 N N . ALA A 1 89 ? -0.835 32.406 18.547 1 91.5 89 ALA A N 1
ATOM 714 C CA . ALA A 1 89 ? -0.45 33.062 19.781 1 91.5 89 ALA A CA 1
ATOM 715 C C . ALA A 1 89 ? -0.201 34.562 19.547 1 91.5 89 ALA A C 1
ATOM 717 O O . ALA A 1 89 ? -0.459 35.375 20.438 1 91.5 89 ALA A O 1
ATOM 718 N N . VAL A 1 90 ? 0.252 34.969 18.391 1 92.38 90 VAL A N 1
ATOM 719 C CA . VAL A 1 90 ? 0.562 36.344 18.109 1 92.38 90 VAL A CA 1
ATOM 720 C C . VAL A 1 90 ? -0.518 36.969 17.203 1 92.38 90 VAL A C 1
ATOM 722 O O . VAL A 1 90 ? -0.375 38.094 16.719 1 92.38 90 VAL A O 1
ATOM 725 N N . ASN A 1 91 ? -1.521 36.188 16.875 1 95.06 91 ASN A N 1
ATOM 726 C CA . ASN A 1 91 ? -2.676 36.594 16.094 1 95.06 91 ASN A CA 1
ATOM 727 C C . ASN A 1 91 ? -2.271 37 14.68 1 95.06 91 ASN A C 1
ATOM 729 O O . ASN A 1 91 ? -2.682 38.062 14.195 1 95.06 91 ASN A O 1
ATOM 733 N N . LYS A 1 92 ? -1.394 36.312 14.102 1 94.69 92 LYS A N 1
ATOM 734 C CA . LYS A 1 92 ? -0.997 36.5 12.711 1 94.69 92 LYS A CA 1
ATOM 735 C C . LYS A 1 92 ? -1.371 35.312 11.836 1 94.69 92 LYS A C 1
ATOM 737 O O . LYS A 1 92 ? -0.905 34.219 12.07 1 94.69 92 LYS A O 1
ATOM 742 N N . LYS A 1 93 ? -2.092 35.594 10.836 1 95 93 LYS A N 1
ATOM 743 C CA . LYS A 1 93 ? -2.555 34.531 9.953 1 95 93 LYS A CA 1
ATOM 744 C C . LYS A 1 93 ? -1.61 34.344 8.773 1 95 93 LYS A C 1
ATOM 746 O O . LYS A 1 93 ? -1.677 33.312 8.078 1 95 93 LYS A O 1
ATOM 751 N N . ARG A 1 94 ? -0.793 35.344 8.602 1 96.12 94 ARG A N 1
ATOM 752 C CA . ARG A 1 94 ? 0.163 35.281 7.5 1 96.12 94 ARG A CA 1
ATOM 753 C C . ARG A 1 94 ? 1.479 35.969 7.883 1 96.12 94 ARG A C 1
ATOM 755 O O . ARG A 1 94 ? 1.482 37.062 8.43 1 96.12 94 ARG A O 1
ATOM 762 N N . ILE A 1 95 ? 2.535 35.281 7.609 1 95.25 95 ILE A N 1
ATOM 763 C CA . ILE A 1 95 ? 3.869 35.812 7.875 1 95.25 95 ILE A CA 1
ATOM 764 C C . ILE A 1 95 ? 4.742 35.656 6.629 1 95.25 95 ILE A C 1
ATOM 766 O O . ILE A 1 95 ? 4.977 34.531 6.164 1 95.25 95 ILE A O 1
ATOM 770 N N . LYS A 1 96 ? 5.121 36.781 6.141 1 93.88 96 LYS A N 1
ATOM 771 C CA . LYS A 1 96 ? 5.965 36.781 4.949 1 93.88 96 LYS A CA 1
ATOM 772 C C . LYS A 1 96 ? 7.441 36.875 5.32 1 93.88 96 LYS A C 1
ATOM 774 O O . LYS A 1 96 ? 7.871 37.844 5.938 1 93.88 96 LYS A O 1
ATOM 779 N N . GLY A 1 97 ? 8.109 35.781 4.961 1 86.62 97 GLY A N 1
ATOM 780 C CA . GLY A 1 97 ? 9.555 35.812 5.156 1 86.62 97 GLY A CA 1
ATOM 781 C C . GLY A 1 97 ? 10.32 36.156 3.896 1 86.62 97 GLY A C 1
ATOM 782 O O . GLY A 1 97 ? 9.727 36.5 2.877 1 86.62 97 GLY A O 1
ATOM 783 N N . ALA A 1 98 ? 11.617 36.156 3.961 1 87.69 98 ALA A N 1
ATOM 784 C CA . ALA A 1 98 ? 12.492 36.5 2.842 1 87.69 98 ALA A CA 1
ATOM 785 C C . ALA A 1 98 ? 12.391 35.469 1.725 1 87.69 98 ALA A C 1
ATOM 787 O O . ALA A 1 98 ? 12.383 35.812 0.543 1 87.69 98 ALA A O 1
ATOM 788 N N . LEU A 1 99 ? 12.25 34.156 2.09 1 89.81 99 LEU A N 1
ATOM 789 C CA . LEU A 1 99 ? 12.305 33.094 1.103 1 89.81 99 LEU A CA 1
ATOM 790 C C . LEU A 1 99 ? 10.961 32.375 0.997 1 89.81 99 LEU A C 1
ATOM 792 O O . LEU A 1 99 ? 10.648 31.781 -0.035 1 89.81 99 LEU A O 1
ATOM 796 N N . ILE A 1 100 ? 10.203 32.469 2.156 1 94.5 100 ILE A N 1
ATOM 797 C CA . ILE A 1 100 ? 9.008 31.656 2.199 1 94.5 100 ILE A CA 1
ATOM 798 C C . ILE A 1 100 ? 7.887 32.406 2.92 1 94.5 100 ILE A C 1
ATOM 800 O O . ILE A 1 100 ? 8.148 33.219 3.811 1 94.5 100 ILE A O 1
ATOM 804 N N . THR A 1 101 ? 6.742 32.188 2.488 1 96.5 101 THR A N 1
ATOM 805 C CA . THR A 1 101 ? 5.562 32.75 3.139 1 96.5 101 THR A CA 1
ATOM 806 C C . THR A 1 101 ? 4.746 31.641 3.809 1 96.5 101 THR A C 1
ATOM 808 O O . THR A 1 101 ? 4.539 30.578 3.225 1 96.5 101 THR A O 1
ATOM 811 N N . VAL A 1 102 ? 4.387 31.891 5.027 1 97.56 102 VAL A N 1
ATOM 812 C CA . VAL A 1 102 ? 3.59 30.938 5.781 1 97.56 102 VAL A CA 1
ATOM 813 C C . VAL A 1 102 ? 2.207 31.516 6.062 1 97.56 102 VAL A C 1
ATOM 815 O O . VAL A 1 102 ? 2.09 32.656 6.512 1 97.56 102 VAL A O 1
ATOM 818 N N . GLY A 1 103 ? 1.218 30.781 5.781 1 97.5 103 GLY A N 1
ATOM 819 C CA . GLY A 1 103 ? -0.145 31.219 6.035 1 97.5 103 GLY A CA 1
ATOM 820 C C . GLY A 1 103 ? -1.019 30.141 6.641 1 97.5 103 GLY A C 1
ATOM 821 O O . GLY A 1 103 ? -0.76 28.953 6.445 1 97.5 103 GLY A O 1
ATOM 822 N N . ILE A 1 104 ? -1.95 30.562 7.434 1 97.19 104 ILE A N 1
ATOM 823 C CA . ILE A 1 104 ? -2.973 29.656 7.949 1 97.19 104 ILE A CA 1
ATOM 824 C C . ILE A 1 104 ? -4.207 29.719 7.051 1 97.19 104 ILE A C 1
ATOM 826 O O . ILE A 1 104 ? -4.688 30.797 6.707 1 97.19 104 ILE A O 1
ATOM 830 N N . GLN A 1 105 ? -4.637 28.547 6.637 1 96.19 105 GLN A N 1
ATOM 831 C CA . GLN A 1 105 ? -5.781 28.484 5.738 1 96.19 105 GLN A CA 1
ATOM 832 C C . GLN A 1 105 ? -6.844 27.531 6.266 1 96.19 105 GLN A C 1
ATOM 834 O O . GLN A 1 105 ? -6.516 26.516 6.887 1 96.19 105 GLN A O 1
ATOM 839 N N . LYS A 1 106 ? -8.047 27.891 6.07 1 95.12 106 LYS A N 1
ATOM 840 C CA . LYS A 1 106 ? -9.156 27.016 6.438 1 95.12 106 LYS A CA 1
ATOM 841 C C . LYS A 1 106 ? -9.242 25.812 5.504 1 95.12 106 LYS A C 1
ATOM 843 O O . LYS A 1 106 ? -9.062 25.953 4.289 1 95.12 106 LYS A O 1
ATOM 848 N N . ASN A 1 107 ? -9.398 24.672 6.133 1 95.94 107 ASN A N 1
ATOM 849 C CA . ASN A 1 107 ? -9.625 23.484 5.328 1 95.94 107 ASN A CA 1
ATOM 850 C C . ASN A 1 107 ? -11.047 23.438 4.773 1 95.94 107 ASN A C 1
ATOM 852 O O . ASN A 1 107 ? -11.938 24.141 5.277 1 95.94 107 ASN A O 1
ATOM 856 N N . PRO A 1 108 ? -11.227 22.672 3.699 1 93.44 108 PRO A N 1
ATOM 857 C CA . PRO A 1 108 ? -12.602 22.5 3.223 1 93.44 108 PRO A CA 1
ATOM 858 C C . PRO A 1 108 ? -13.531 21.922 4.289 1 93.44 108 PRO A C 1
ATOM 860 O O . PRO A 1 108 ? -13.117 21.062 5.074 1 93.44 108 PRO A O 1
ATOM 863 N N . ALA A 1 109 ? -14.711 22.422 4.336 1 93.06 109 ALA A N 1
ATOM 864 C CA . ALA A 1 109 ? -15.68 21.969 5.324 1 93.06 109 ALA A CA 1
ATOM 865 C C . ALA A 1 109 ? -16.016 20.484 5.125 1 93.06 109 ALA A C 1
ATOM 867 O O . ALA A 1 109 ? -16.094 20.016 3.99 1 93.06 109 ALA A O 1
ATOM 868 N N . SER A 1 110 ? -16.156 19.812 6.246 1 95.12 110 SER A N 1
ATOM 869 C CA . SER A 1 110 ? -16.547 18.406 6.223 1 95.12 110 SER A CA 1
ATOM 870 C C . SER A 1 110 ? -17.734 18.156 7.145 1 95.12 110 SER A C 1
ATOM 872 O O . SER A 1 110 ? -18.109 19.031 7.934 1 95.12 110 SER A O 1
ATOM 874 N N . LEU A 1 111 ? -18.328 16.969 6.961 1 96.06 111 LEU A N 1
ATOM 875 C CA . LEU A 1 111 ? -19.516 16.625 7.738 1 96.06 111 LEU A CA 1
ATOM 876 C C . LEU A 1 111 ? -19.141 16.203 9.156 1 96.06 111 LEU A C 1
ATOM 878 O O . LEU A 1 111 ? -18.141 15.508 9.352 1 96.06 111 LEU A O 1
ATOM 882 N N . ASP A 1 112 ? -19.875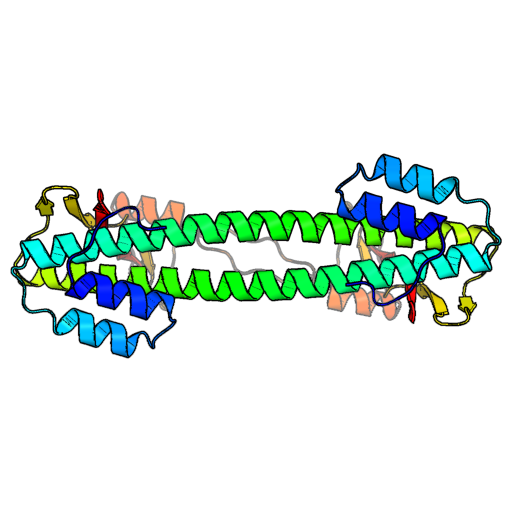 16.656 10.102 1 95.75 112 ASP A N 1
ATOM 883 C CA . ASP A 1 112 ? -19.828 16.172 11.484 1 95.75 112 ASP A CA 1
ATOM 884 C C . ASP A 1 112 ? -21.172 15.555 11.891 1 95.75 112 ASP A C 1
ATOM 886 O O . ASP A 1 112 ? -22.141 16.266 12.164 1 95.75 112 ASP A O 1
ATOM 890 N N . ILE A 1 113 ? -21.141 14.32 12.008 1 95.69 113 ILE A N 1
ATOM 891 C CA . ILE A 1 113 ? -22.375 13.594 12.273 1 95.69 113 ILE A CA 1
ATOM 892 C C . ILE A 1 113 ? -22.312 12.969 13.664 1 95.69 113 ILE A C 1
ATOM 894 O O . ILE A 1 113 ? -21.484 12.109 13.93 1 95.69 113 ILE A O 1
ATOM 898 N N . ALA A 1 114 ? -23.281 13.289 14.445 1 95.75 114 ALA A N 1
ATOM 899 C CA . ALA A 1 114 ? -23.359 12.742 15.797 1 95.75 114 ALA A CA 1
ATOM 900 C C . ALA A 1 114 ? -23.734 11.266 15.773 1 95.75 114 ALA A C 1
ATOM 902 O O . ALA A 1 114 ? -24.375 10.797 14.82 1 95.75 114 ALA A O 1
ATOM 903 N N . GLU A 1 115 ? -23.359 10.609 16.781 1 93.44 115 GLU A N 1
ATOM 904 C CA . GLU A 1 115 ? -23.609 9.172 16.859 1 93.44 115 GLU A CA 1
ATOM 905 C C . GLU A 1 115 ? -25.094 8.867 16.828 1 93.44 115 GLU A C 1
ATOM 907 O O . GLU A 1 115 ? -25.531 7.875 16.234 1 93.44 115 GLU A O 1
ATOM 912 N N . ASP A 1 116 ? -25.938 9.688 17.422 1 92.75 116 ASP A N 1
ATOM 913 C CA . ASP A 1 116 ? -27.375 9.438 17.547 1 92.75 116 ASP A CA 1
ATOM 914 C C . ASP A 1 116 ? -28.141 10.188 16.469 1 92.75 116 ASP A C 1
ATOM 916 O O . ASP A 1 116 ? -29.375 10.25 16.516 1 92.75 116 ASP A O 1
ATOM 920 N N . ALA A 1 117 ? -27.344 10.641 15.508 1 93.81 117 ALA A N 1
ATOM 921 C CA . ALA A 1 117 ? -28.031 11.406 14.469 1 93.81 117 ALA A CA 1
ATOM 922 C C . ALA A 1 117 ? -28.859 10.5 13.578 1 93.81 117 ALA A C 1
ATOM 924 O O . ALA A 1 117 ? -28.453 9.375 13.266 1 93.81 117 ALA A O 1
ATOM 925 N N . ILE A 1 118 ? -30.094 11 13.195 1 93.44 118 ILE A N 1
ATOM 926 C CA . ILE A 1 118 ? -30.953 10.297 12.258 1 93.44 118 ILE A CA 1
ATOM 927 C C . ILE A 1 118 ? -30.781 10.891 10.859 1 93.44 118 ILE A C 1
ATOM 929 O O . ILE A 1 118 ? -31.203 12.031 10.609 1 93.44 118 ILE A O 1
ATOM 933 N N . ILE A 1 119 ? -30.188 10.117 10 1 95.12 119 ILE A N 1
ATOM 934 C CA . ILE A 1 119 ? -29.938 10.586 8.641 1 95.12 119 ILE A CA 1
ATOM 935 C C . ILE A 1 119 ? -31.188 10.367 7.781 1 95.12 119 ILE A C 1
ATOM 937 O O . ILE A 1 119 ? -31.75 9.273 7.758 1 95.12 119 ILE A O 1
ATOM 941 N N . PRO A 1 120 ? -31.594 11.391 7.074 1 94.62 120 PRO A N 1
ATOM 942 C CA . PRO A 1 120 ? -32.75 11.227 6.18 1 94.62 120 PRO A CA 1
ATOM 943 C C . PRO A 1 120 ? -32.531 10.141 5.133 1 94.62 120 PRO A C 1
ATOM 945 O O . PRO A 1 120 ? -31.438 10.039 4.555 1 94.62 120 PRO A O 1
ATOM 948 N N . PRO A 1 121 ? -33.562 9.391 4.828 1 94.62 121 PRO A N 1
ATOM 949 C CA . PRO A 1 121 ? -33.469 8.258 3.91 1 94.62 121 PRO A CA 1
ATOM 950 C C . PRO A 1 121 ? -33.062 8.672 2.502 1 94.62 121 PRO A C 1
ATOM 952 O O . PRO A 1 121 ? -32.438 7.895 1.78 1 94.62 121 PRO A O 1
ATOM 955 N N . GLU A 1 122 ? -33.375 9.906 2.186 1 94.81 122 GLU A N 1
ATOM 956 C CA . GLU A 1 122 ? -33.031 10.398 0.85 1 94.81 122 GLU A CA 1
ATOM 957 C C . GLU A 1 122 ? -31.531 10.445 0.631 1 94.81 122 GLU A C 1
ATOM 959 O O . GLU A 1 122 ? -31.062 10.461 -0.509 1 94.81 122 GLU A O 1
ATOM 964 N N . TYR A 1 123 ? -30.828 10.445 1.752 1 96.56 123 TYR A N 1
ATOM 965 C CA . TYR A 1 123 ? -29.375 10.555 1.641 1 96.56 123 TYR A CA 1
ATOM 966 C C . TYR A 1 123 ? -28.703 9.227 1.975 1 96.56 123 TYR A C 1
ATOM 968 O O . TYR A 1 123 ? -27.5 9.188 2.26 1 96.56 123 TYR A O 1
ATOM 976 N N . MET A 1 124 ? -29.438 8.211 1.962 1 95.94 124 MET A N 1
ATOM 977 C CA . MET A 1 124 ? -28.922 6.859 2.168 1 95.94 124 MET A CA 1
ATOM 978 C C . MET A 1 124 ? -28.906 6.074 0.86 1 95.94 124 MET A C 1
ATOM 980 O O . MET A 1 124 ? -29.906 6.066 0.131 1 95.94 124 MET A O 1
ATOM 984 N N . ILE A 1 125 ? -27.75 5.445 0.596 1 96.25 125 ILE A N 1
ATOM 985 C CA . ILE A 1 125 ? -27.625 4.641 -0.614 1 96.25 125 ILE A CA 1
ATOM 986 C C . ILE A 1 125 ? -27.703 3.156 -0.254 1 96.25 125 ILE A C 1
ATOM 988 O O . ILE A 1 125 ? -26.812 2.639 0.437 1 96.25 125 ILE A O 1
ATOM 992 N N . PRO A 1 126 ? -28.734 2.562 -0.724 1 94.56 126 PRO A N 1
ATOM 993 C CA . PRO A 1 126 ? -28.828 1.126 -0.454 1 94.56 126 PRO A CA 1
ATOM 994 C C . PRO A 1 126 ? -27.656 0.339 -1.038 1 94.56 126 PRO A C 1
ATOM 996 O O . PRO A 1 126 ? -27.172 0.672 -2.119 1 94.56 126 PRO A O 1
ATOM 999 N N . GLN A 1 127 ? -27.141 -0.663 -0.265 1 95.62 127 GLN A N 1
ATOM 1000 C CA . GLN A 1 127 ? -26.047 -1.518 -0.709 1 95.62 127 GLN A CA 1
ATOM 1001 C C . GLN A 1 127 ? -26.547 -2.914 -1.065 1 95.62 127 GLN A C 1
ATOM 1003 O O . GLN A 1 127 ? -27.391 -3.473 -0.366 1 95.62 127 GLN A O 1
ATOM 1008 N N . ASN A 1 128 ? -26.156 -3.381 -2.158 1 93.12 128 ASN A N 1
ATOM 1009 C CA . ASN A 1 128 ? -26.516 -4.746 -2.535 1 93.12 128 ASN A CA 1
ATOM 1010 C C . ASN A 1 128 ? -25.953 -5.766 -1.55 1 93.12 128 ASN A C 1
ATOM 1012 O O . ASN A 1 128 ? -24.828 -5.609 -1.058 1 93.12 128 ASN A O 1
ATOM 1016 N N . PRO A 1 129 ? -26.734 -6.742 -1.333 1 94 129 PRO A N 1
ATOM 1017 C CA . PRO A 1 129 ? -26.203 -7.797 -0.457 1 94 129 PRO A CA 1
ATOM 1018 C C . PRO A 1 129 ? -24.938 -8.445 -1.006 1 94 129 PRO A C 1
ATOM 1020 O O . PRO A 1 129 ? -24.734 -8.484 -2.223 1 94 129 PRO A O 1
ATOM 1023 N N . LYS A 1 130 ? -24.156 -8.898 -0.084 1 95.88 130 LYS A N 1
ATOM 1024 C CA . LYS A 1 130 ? -22.922 -9.578 -0.454 1 95.88 130 LYS A CA 1
ATOM 1025 C C . LYS A 1 130 ? -23.047 -11.086 -0.245 1 95.88 130 LYS A C 1
ATOM 1027 O O . LYS A 1 130 ? -23.719 -11.539 0.672 1 95.88 130 LYS A O 1
ATOM 1032 N N . VAL A 1 131 ? -22.375 -11.797 -1.039 1 95.75 131 VAL A N 1
ATOM 1033 C CA . VAL A 1 131 ? -22.406 -13.25 -0.958 1 95.75 131 VAL A CA 1
ATOM 1034 C C . VAL A 1 131 ? -21.562 -13.727 0.222 1 95.75 131 VAL A C 1
ATOM 1036 O O . VAL A 1 131 ? -20.422 -13.266 0.405 1 95.75 131 VAL A O 1
ATOM 1039 N N . ASP A 1 132 ? -22.125 -14.516 0.999 1 96.69 132 ASP A N 1
ATOM 1040 C CA . ASP A 1 132 ? -21.344 -15.211 2.021 1 96.69 132 ASP A CA 1
ATOM 1041 C C . ASP A 1 132 ? -20.531 -16.344 1.414 1 96.69 132 ASP A C 1
ATOM 1043 O O . ASP A 1 132 ? -20.938 -17.5 1.465 1 96.69 132 ASP A O 1
ATOM 1047 N N . LYS A 1 133 ? -19.359 -16.031 0.98 1 96.31 133 LYS A N 1
ATOM 1048 C CA . LYS A 1 133 ? -18.547 -16.969 0.211 1 96.31 133 LYS A CA 1
ATOM 1049 C C . LYS A 1 133 ? -18.125 -18.156 1.065 1 96.31 133 LYS A C 1
ATOM 1051 O O . LYS A 1 133 ? -18.078 -19.281 0.581 1 96.31 133 LYS A O 1
ATOM 1056 N N . LYS A 1 134 ? -17.875 -17.891 2.227 1 96.62 134 LYS A N 1
ATOM 1057 C CA . LYS A 1 134 ? -17.438 -18.969 3.115 1 96.62 134 LYS A CA 1
ATOM 1058 C C . LYS A 1 134 ? -18.547 -19.984 3.342 1 96.62 134 LYS A C 1
ATOM 1060 O O . LYS A 1 134 ? -18.328 -21.188 3.223 1 96.62 134 LYS A O 1
ATOM 1065 N N . ALA A 1 135 ? -19.703 -19.484 3.703 1 96.12 135 ALA A N 1
ATOM 1066 C CA . ALA A 1 135 ? -20.844 -20.359 3.951 1 96.12 135 ALA A CA 1
ATOM 1067 C C . ALA A 1 135 ? -21.234 -21.125 2.688 1 96.12 135 ALA A C 1
ATOM 1069 O O . ALA A 1 135 ? -21.562 -22.312 2.746 1 96.12 135 ALA A O 1
ATOM 1070 N N . LEU A 1 136 ? -21.188 -20.453 1.625 1 96.62 136 LEU A N 1
ATOM 1071 C CA . LEU A 1 136 ? -21.531 -21.062 0.35 1 96.62 136 LEU A CA 1
ATOM 1072 C C . LEU A 1 136 ? -20.547 -22.156 -0.017 1 96.62 136 LEU A C 1
ATOM 1074 O O . LEU A 1 136 ? -20.953 -23.234 -0.475 1 96.62 136 LEU A O 1
ATOM 1078 N N . LEU A 1 137 ? -19.281 -21.891 0.167 1 96.44 137 LEU A N 1
ATOM 1079 C CA . LEU A 1 137 ? -18.234 -22.875 -0.103 1 96.44 137 LEU A CA 1
ATOM 1080 C C . LEU A 1 137 ? -18.438 -24.125 0.745 1 96.44 137 LEU A C 1
ATOM 1082 O O . LEU A 1 137 ? -18.359 -25.234 0.233 1 96.44 137 LEU A O 1
ATOM 1086 N N . LEU A 1 138 ? -18.734 -23.984 2.004 1 95.94 138 LEU A N 1
ATOM 1087 C CA . LEU A 1 138 ? -18.953 -25.094 2.924 1 95.94 138 LEU A CA 1
ATOM 1088 C C . LEU A 1 138 ? -20.188 -25.906 2.516 1 95.94 138 LEU A C 1
ATOM 1090 O O . LEU A 1 138 ? -20.156 -27.141 2.568 1 95.94 138 LEU A O 1
ATOM 1094 N N . ALA A 1 139 ? -21.188 -25.203 2.141 1 95.94 139 ALA A N 1
ATOM 1095 C CA . ALA A 1 139 ? -22.406 -25.875 1.725 1 95.94 139 ALA A CA 1
ATOM 1096 C C . ALA A 1 139 ? -22.156 -26.766 0.512 1 95.94 139 ALA A C 1
ATOM 1098 O O . ALA A 1 139 ? -22.641 -27.906 0.464 1 95.94 139 ALA A O 1
ATOM 1099 N N . ILE A 1 140 ? -21.422 -26.25 -0.445 1 95.62 140 ILE A N 1
ATOM 1100 C CA . ILE A 1 140 ? -21.125 -27.016 -1.653 1 95.62 140 ILE A CA 1
ATOM 1101 C C . ILE A 1 140 ? -20.266 -28.234 -1.302 1 95.62 140 ILE A C 1
ATOM 1103 O O . ILE A 1 140 ? -20.5 -29.328 -1.803 1 95.62 140 ILE A O 1
ATOM 1107 N N . LYS A 1 141 ? -19.312 -28 -0.427 1 95.25 141 LYS A N 1
ATOM 1108 C CA . LYS A 1 141 ? -18.453 -29.078 0.008 1 95.25 141 LYS A CA 1
ATOM 1109 C C . LYS A 1 141 ? -19.25 -30.156 0.74 1 95.25 141 LYS A C 1
ATOM 1111 O O . LYS A 1 141 ? -18.875 -31.344 0.709 1 95.25 141 LYS A O 1
ATOM 1116 N N . ASN A 1 142 ? -20.375 -29.812 1.347 1 95.38 142 ASN A N 1
ATOM 1117 C CA . ASN A 1 142 ? -21.219 -30.734 2.088 1 95.38 142 ASN A CA 1
ATOM 1118 C C . ASN A 1 142 ? -22.266 -31.391 1.186 1 95.38 142 ASN A C 1
ATOM 1120 O O . ASN A 1 142 ? -23.156 -32.094 1.665 1 95.38 142 ASN A O 1
ATOM 1124 N N . GLY A 1 143 ? -22.297 -31 -0.04 1 94.81 143 GLY A N 1
ATOM 1125 C CA . GLY A 1 143 ? -23.109 -31.766 -0.981 1 94.81 143 GLY A CA 1
ATOM 1126 C C . GLY A 1 143 ? -24.234 -30.953 -1.597 1 94.81 143 GLY A C 1
ATOM 1127 O O . GLY A 1 143 ? -25 -31.469 -2.424 1 94.81 143 GLY A O 1
ATOM 1128 N N . MET A 1 144 ? -24.359 -29.781 -1.183 1 95.06 144 MET A N 1
ATOM 1129 C CA . MET A 1 144 ? -25.375 -28.938 -1.787 1 95.06 144 MET A CA 1
ATOM 1130 C C . MET A 1 144 ? -24.969 -28.5 -3.191 1 95.06 144 MET A C 1
ATOM 1132 O O . MET A 1 144 ? -23.781 -28.281 -3.459 1 95.06 144 MET A O 1
ATOM 1136 N N . LYS A 1 145 ? -26 -28.438 -4.078 1 94.12 145 LYS A N 1
ATOM 1137 C CA . LYS A 1 145 ? -25.734 -28.062 -5.465 1 94.12 145 LYS A CA 1
ATOM 1138 C C . LYS A 1 145 ? -26.719 -27.016 -5.961 1 94.12 145 LYS A C 1
ATOM 1140 O O . LYS A 1 145 ? -27.906 -27.078 -5.656 1 94.12 145 LYS A O 1
ATOM 1145 N N . TRP A 1 146 ? -26.172 -26.062 -6.66 1 95.06 146 TRP A N 1
ATOM 1146 C CA . TRP A 1 146 ? -26.984 -25.047 -7.332 1 95.06 146 TRP A CA 1
ATOM 1147 C C . TRP A 1 146 ? -26.5 -24.812 -8.758 1 95.06 146 TRP A C 1
ATOM 1149 O O . TRP A 1 146 ? -25.297 -24.922 -9.039 1 95.06 146 TRP A O 1
ATOM 1159 N N . ASP A 1 147 ? -27.438 -24.469 -9.57 1 94.44 147 ASP A N 1
ATOM 1160 C CA . ASP A 1 147 ? -27.062 -24.203 -10.961 1 94.44 147 ASP A CA 1
ATOM 1161 C C . ASP A 1 147 ? -26.125 -23 -11.055 1 94.44 147 ASP A C 1
ATOM 1163 O O . ASP A 1 147 ? -26.406 -21.953 -10.492 1 94.44 147 ASP A O 1
ATOM 1167 N N . GLY A 1 148 ? -24.984 -23.281 -11.758 1 96.12 148 GLY A N 1
ATOM 1168 C CA . GLY A 1 148 ? -24.062 -22.188 -12.008 1 96.12 148 GLY A CA 1
ATOM 1169 C C . GLY A 1 148 ? -23.062 -21.984 -10.891 1 96.12 148 GLY A C 1
ATOM 1170 O O . GLY A 1 148 ? -22.266 -21.047 -10.93 1 96.12 148 GLY A O 1
ATOM 1171 N N . ILE A 1 149 ? -23.203 -22.625 -9.852 1 96.56 149 ILE A N 1
ATOM 1172 C CA . ILE A 1 149 ? -22.266 -22.516 -8.734 1 96.56 149 ILE A CA 1
ATOM 1173 C C . ILE A 1 149 ? -21.516 -23.844 -8.547 1 96.56 149 ILE A C 1
ATOM 1175 O O . ILE A 1 149 ? -22.141 -24.891 -8.328 1 96.56 149 ILE A O 1
ATOM 1179 N N . SER A 1 150 ? -20.219 -23.797 -8.656 1 94.94 150 SER A N 1
ATOM 1180 C CA . SER A 1 150 ? -19.406 -24.984 -8.531 1 94.94 150 SER A CA 1
ATOM 1181 C C . SER A 1 150 ? -18.078 -24.672 -7.863 1 94.94 150 SER A C 1
ATOM 1183 O O . SER A 1 150 ? -17.812 -23.531 -7.469 1 94.94 150 SER A O 1
ATOM 1185 N N . LEU A 1 151 ? -17.266 -25.656 -7.621 1 95.69 151 LEU A N 1
ATOM 1186 C CA . LEU A 1 151 ? -15.93 -25.516 -7.066 1 95.69 151 LEU A CA 1
ATOM 1187 C C . LEU A 1 151 ? -14.875 -25.531 -8.172 1 95.69 151 LEU A C 1
ATOM 1189 O O . LEU A 1 151 ? -15.039 -26.234 -9.172 1 95.69 151 LEU A O 1
ATOM 1193 N N . LYS A 1 152 ? -13.93 -24.672 -8.016 1 95.06 152 LYS A N 1
ATOM 1194 C CA . LYS A 1 152 ? -12.75 -24.719 -8.883 1 95.06 152 LYS A CA 1
ATOM 1195 C C . LYS A 1 152 ? -11.477 -24.891 -8.07 1 95.06 152 LYS A C 1
ATOM 1197 O O . LYS A 1 152 ? -11.391 -24.422 -6.93 1 95.06 152 LYS A O 1
ATOM 1202 N N . GLN A 1 153 ? -10.602 -25.688 -8.594 1 94.06 153 GLN A N 1
ATOM 1203 C CA . GLN A 1 153 ? -9.352 -25.984 -7.895 1 94.06 153 GLN A CA 1
ATOM 1204 C C . GLN A 1 153 ? -8.172 -25.984 -8.859 1 94.06 153 GLN A C 1
ATOM 1206 O O . GLN A 1 153 ? -8.125 -26.797 -9.789 1 94.06 153 GLN A O 1
ATOM 1211 N N . GLY A 1 154 ? -7.254 -25.141 -8.703 1 94.56 154 GLY A N 1
ATOM 1212 C CA . GLY A 1 154 ? -6.043 -25.094 -9.516 1 94.56 154 GLY A CA 1
ATOM 1213 C C . GLY A 1 154 ? -4.867 -25.797 -8.867 1 94.56 154 GLY A C 1
ATOM 1214 O O . GLY A 1 154 ? -5.02 -26.453 -7.828 1 94.56 154 GLY A O 1
ATOM 1215 N N . GLU A 1 155 ? -3.756 -25.844 -9.625 1 96.06 155 GLU A N 1
ATOM 1216 C CA . GLU A 1 155 ? -2.52 -26.438 -9.117 1 96.06 155 GLU A CA 1
ATOM 1217 C C . GLU A 1 155 ? -1.384 -25.422 -9.117 1 96.06 155 GLU A C 1
ATOM 1219 O O . GLU A 1 155 ? -1.431 -24.438 -9.852 1 96.06 155 GLU A O 1
ATOM 1224 N N . SER A 1 156 ? -0.479 -25.656 -8.25 1 96.19 156 SER A N 1
ATOM 1225 C CA . SER A 1 156 ? 0.684 -24.781 -8.203 1 96.19 156 SER A CA 1
ATOM 1226 C C . SER A 1 156 ? 1.959 -25.562 -7.906 1 96.19 156 SER A C 1
ATOM 1228 O O . SER A 1 156 ? 1.907 -26.641 -7.32 1 96.19 156 SER A O 1
ATOM 1230 N N . VAL A 1 157 ? 3.107 -25 -8.336 1 97.31 157 VAL A N 1
ATOM 1231 C CA . VAL A 1 157 ? 4.418 -25.594 -8.078 1 97.31 157 VAL A CA 1
ATOM 1232 C C . VAL A 1 157 ? 4.898 -25.203 -6.684 1 97.31 157 VAL A C 1
ATOM 1234 O O . VAL A 1 157 ? 4.809 -24.031 -6.297 1 97.31 157 VAL A O 1
ATOM 1237 N N . ARG A 1 158 ? 5.289 -26.234 -5.938 1 97 158 ARG A N 1
ATOM 1238 C CA . ARG A 1 158 ? 5.871 -26 -4.621 1 97 158 ARG A CA 1
ATOM 1239 C C . ARG A 1 158 ? 7.34 -26.422 -4.594 1 97 158 ARG A C 1
ATOM 1241 O O . ARG A 1 158 ? 7.699 -27.484 -5.078 1 97 158 ARG A O 1
ATOM 1248 N N . ILE A 1 159 ? 8.125 -25.484 -4.074 1 96.56 159 ILE A N 1
ATOM 1249 C CA . ILE A 1 159 ? 9.555 -25.75 -3.955 1 96.56 159 ILE A CA 1
ATOM 1250 C C . ILE A 1 159 ? 9.93 -25.891 -2.484 1 96.56 159 ILE A C 1
ATOM 1252 O O . ILE A 1 159 ? 9.656 -25 -1.675 1 96.56 159 ILE A O 1
ATOM 1256 N N . ARG A 1 160 ? 10.562 -27.062 -2.125 1 92.94 160 ARG A N 1
ATOM 1257 C CA . ARG A 1 160 ? 10.898 -27.344 -0.733 1 92.94 160 ARG A CA 1
ATOM 1258 C C . ARG A 1 160 ? 12.352 -27.781 -0.597 1 92.94 160 ARG A C 1
ATOM 1260 O O . ARG A 1 160 ? 12.922 -28.375 -1.516 1 92.94 160 ARG A O 1
ATOM 1267 N N . MET B 1 1 ? 19.922 15.758 1.262 1 66.56 1 MET B N 1
ATOM 1268 C CA . MET B 1 1 ? 19.812 16.922 0.383 1 66.56 1 MET B CA 1
ATOM 1269 C C . MET B 1 1 ? 19.156 18.094 1.106 1 66.56 1 MET B C 1
ATOM 1271 O O . MET B 1 1 ? 18.172 17.906 1.824 1 66.56 1 MET B O 1
ATOM 1275 N N . LYS B 1 2 ? 19.906 19.172 1.187 1 82 2 LYS B N 1
ATOM 1276 C CA . LYS B 1 2 ? 19.391 20.359 1.859 1 82 2 LYS B CA 1
ATOM 1277 C C . LYS B 1 2 ? 19.016 21.438 0.851 1 82 2 LYS B C 1
ATOM 1279 O O . LYS B 1 2 ? 19.875 21.969 0.146 1 82 2 LYS B O 1
ATOM 1284 N N . LEU B 1 3 ? 17.734 21.656 0.623 1 84.38 3 LEU B N 1
ATOM 1285 C CA . LEU B 1 3 ? 17.234 22.672 -0.286 1 84.38 3 LEU B CA 1
ATOM 1286 C C . LEU B 1 3 ? 17.594 24.078 0.211 1 84.38 3 LEU B C 1
ATOM 1288 O O . LEU B 1 3 ? 17.938 24.953 -0.584 1 84.38 3 LEU B O 1
ATOM 1292 N N . TYR B 1 4 ? 17.578 24.234 1.614 1 91.25 4 TYR B N 1
ATOM 1293 C CA . TYR B 1 4 ? 17.781 25.547 2.213 1 91.25 4 TYR B CA 1
ATOM 1294 C C . TYR B 1 4 ? 18.781 25.469 3.354 1 91.25 4 TYR B C 1
ATOM 1296 O O . TYR B 1 4 ? 18.875 24.453 4.055 1 91.25 4 TYR B O 1
ATOM 1304 N N . GLU B 1 5 ? 19.438 26.578 3.488 1 90.62 5 GLU B N 1
ATOM 1305 C CA . GLU B 1 5 ? 20.297 26.75 4.664 1 90.62 5 GLU B CA 1
ATOM 1306 C C . GLU B 1 5 ? 19.484 27.172 5.879 1 90.62 5 GLU B C 1
ATOM 1308 O O . GLU B 1 5 ? 18.578 28.016 5.77 1 90.62 5 GLU B O 1
ATOM 1313 N N . LEU B 1 6 ? 19.844 26.516 6.973 1 91.62 6 LEU B N 1
ATOM 1314 C CA . LEU B 1 6 ? 19.094 26.781 8.203 1 91.62 6 LEU B CA 1
ATOM 1315 C C . LEU B 1 6 ? 19.984 27.469 9.234 1 91.62 6 LEU B C 1
ATOM 1317 O O . LEU B 1 6 ? 21.203 27.422 9.148 1 91.62 6 LEU B O 1
ATOM 1321 N N . THR B 1 7 ? 19.281 28.203 10.086 1 89.25 7 THR B N 1
ATOM 1322 C CA . THR B 1 7 ? 20.016 28.719 11.234 1 89.25 7 THR B CA 1
ATOM 1323 C C . THR B 1 7 ? 20.531 27.578 12.109 1 89.25 7 THR B C 1
ATOM 1325 O O . THR B 1 7 ? 20.094 26.438 11.961 1 89.25 7 THR B O 1
ATOM 1328 N N . SER B 1 8 ? 21.438 27.906 13.062 1 89.12 8 SER B N 1
ATOM 1329 C CA . SER B 1 8 ? 22.094 26.906 13.875 1 89.12 8 SER B CA 1
ATOM 1330 C C . SER B 1 8 ? 21.078 26.031 14.617 1 89.12 8 SER B C 1
ATOM 1332 O O . SER B 1 8 ? 21.188 24.797 14.602 1 89.12 8 SER B O 1
ATOM 1334 N N . ASN B 1 9 ? 20.078 26.641 15.234 1 90.19 9 ASN B N 1
ATOM 1335 C CA . ASN B 1 9 ? 19.078 25.906 16 1 90.19 9 ASN B CA 1
ATOM 1336 C C . ASN B 1 9 ? 18.297 24.938 15.117 1 90.19 9 ASN B C 1
ATOM 1338 O O . ASN B 1 9 ? 18.125 23.766 15.469 1 90.19 9 ASN B O 1
ATOM 1342 N N . PHE B 1 10 ? 17.969 25.344 13.938 1 93.12 10 PHE B N 1
ATOM 1343 C CA . PHE B 1 10 ? 17.141 24.531 13.062 1 93.12 10 PHE B CA 1
ATOM 1344 C C . PHE B 1 10 ? 17.984 23.484 12.336 1 93.12 10 PHE B C 1
ATOM 1346 O O . PHE B 1 10 ? 17.5 22.422 11.977 1 93.12 10 PHE B O 1
ATOM 1353 N N . ASN B 1 11 ? 19.25 23.844 12.203 1 93.62 11 ASN B N 1
ATOM 1354 C CA . ASN B 1 11 ? 20.172 22.844 11.68 1 93.62 11 ASN B CA 1
ATOM 1355 C C . ASN B 1 11 ? 20.312 21.656 12.633 1 93.62 11 ASN B C 1
ATOM 1357 O O . ASN B 1 11 ? 20.359 20.5 12.195 1 93.62 11 ASN B O 1
ATOM 1361 N N . GLN B 1 12 ? 20.406 22 13.883 1 92.81 12 GLN B N 1
ATOM 1362 C CA . GLN B 1 12 ? 20.469 20.953 14.891 1 92.81 12 GLN B CA 1
ATOM 1363 C C . GLN B 1 12 ? 19.203 20.109 14.883 1 92.81 12 GLN B C 1
ATOM 1365 O O . GLN B 1 12 ? 19.266 18.875 15 1 92.81 12 GLN B O 1
ATOM 1370 N N . LEU B 1 13 ? 18.094 20.734 14.766 1 94.06 13 LEU B N 1
ATOM 1371 C CA . LEU B 1 13 ? 16.812 20.031 14.727 1 94.06 13 LEU B CA 1
ATOM 1372 C C . LEU B 1 13 ? 16.766 19.094 13.523 1 94.06 13 LEU B C 1
ATOM 1374 O O . LEU B 1 13 ? 16.312 17.953 13.641 1 94.06 13 LEU B O 1
ATOM 1378 N N . GLN B 1 14 ? 17.188 19.578 12.414 1 94.81 14 GLN B N 1
ATOM 1379 C CA . GLN B 1 14 ? 17.203 18.75 11.211 1 94.81 14 GLN B CA 1
ATOM 1380 C C . GLN B 1 14 ? 18.047 17.5 11.422 1 94.81 14 GLN B C 1
ATOM 1382 O O . GLN B 1 14 ? 17.641 16.406 11.023 1 94.81 14 GLN B O 1
ATOM 1387 N N . GLN B 1 15 ? 19.172 17.656 12.031 1 94.69 15 GLN B N 1
ATOM 1388 C CA . GLN B 1 15 ? 20.062 16.516 12.297 1 94.69 15 GLN B CA 1
ATOM 1389 C C . GLN B 1 15 ? 19.391 15.516 13.234 1 94.69 15 GLN B C 1
ATOM 1391 O O . GLN B 1 15 ? 19.484 14.305 13.031 1 94.69 15 GLN B O 1
ATOM 1396 N N . MET B 1 16 ? 18.781 16.047 14.219 1 94.56 16 MET B N 1
ATOM 1397 C CA . MET B 1 16 ? 18.078 15.18 15.164 1 94.56 16 MET B CA 1
ATOM 1398 C C . MET B 1 16 ? 17 14.359 14.469 1 94.56 16 MET B C 1
ATOM 1400 O O . MET B 1 16 ? 16.859 13.164 14.734 1 94.56 16 MET B O 1
ATOM 1404 N N . ILE B 1 17 ? 16.266 14.969 13.594 1 94.19 17 ILE B N 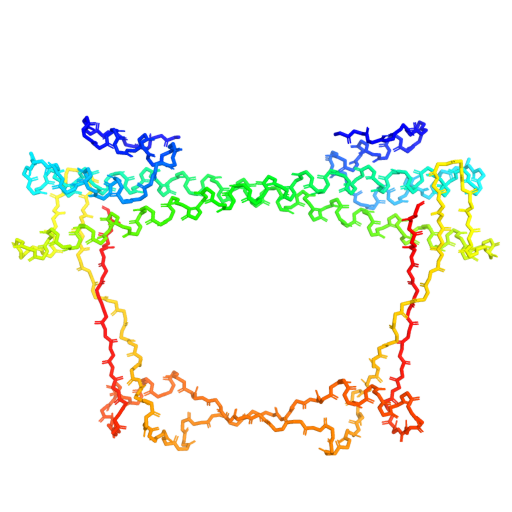1
ATOM 1405 C CA . ILE B 1 17 ? 15.203 14.305 12.844 1 94.19 17 ILE B CA 1
ATOM 1406 C C . ILE B 1 17 ? 15.805 13.211 11.961 1 94.19 17 ILE B C 1
ATOM 1408 O O . ILE B 1 17 ? 15.297 12.086 11.93 1 94.19 17 ILE B O 1
ATOM 1412 N N . GLU B 1 18 ? 16.891 13.539 11.359 1 93.5 18 GLU B N 1
ATOM 1413 C CA . GLU B 1 18 ? 17.547 12.602 10.461 1 93.5 18 GLU B CA 1
ATOM 1414 C C . GLU B 1 18 ? 18.109 11.406 11.234 1 93.5 18 GLU B C 1
ATOM 1416 O O . GLU B 1 18 ? 18.156 10.297 10.711 1 93.5 18 GLU B O 1
ATOM 1421 N N . ASP B 1 19 ? 18.453 11.719 12.422 1 93.56 19 ASP B N 1
ATOM 1422 C CA . ASP B 1 19 ? 19.047 10.664 13.242 1 93.56 19 ASP B CA 1
ATOM 1423 C C . ASP B 1 19 ? 17.969 9.812 13.906 1 93.56 19 ASP B C 1
ATOM 1425 O O . ASP B 1 19 ? 18.266 8.805 14.539 1 93.56 19 ASP B O 1
ATOM 1429 N N . GLY B 1 20 ? 16.797 10.25 13.836 1 91.25 20 GLY B N 1
ATOM 1430 C CA . GLY B 1 20 ? 15.688 9.469 14.359 1 91.25 20 GLY B CA 1
ATOM 1431 C C . GLY B 1 20 ? 15.484 9.648 15.852 1 91.25 20 GLY B C 1
ATOM 1432 O O . GLY B 1 20 ? 15.094 8.711 16.547 1 91.25 20 GLY B O 1
ATOM 1433 N N . VAL B 1 21 ? 15.805 10.805 16.25 1 89.88 21 VAL B N 1
ATOM 1434 C CA . VAL B 1 21 ? 15.625 11.125 17.656 1 89.88 21 VAL B CA 1
ATOM 1435 C C . VAL B 1 21 ? 14.133 11.117 18.016 1 89.88 21 VAL B C 1
ATOM 1437 O O . VAL B 1 21 ? 13.289 11.375 17.156 1 89.88 21 VAL B O 1
ATOM 1440 N N . ASP B 1 22 ? 13.82 10.852 19.172 1 90.5 22 ASP B N 1
ATOM 1441 C CA . ASP B 1 22 ? 12.445 10.82 19.688 1 90.5 22 ASP B CA 1
ATOM 1442 C C . ASP B 1 22 ? 11.719 12.133 19.391 1 90.5 22 ASP B C 1
ATOM 1444 O O . ASP B 1 22 ? 12.25 13.211 19.672 1 90.5 22 ASP B O 1
ATOM 1448 N N . PRO B 1 23 ? 10.555 12.023 18.859 1 88.31 23 PRO B N 1
ATOM 1449 C CA . PRO B 1 23 ? 9.773 13.211 18.5 1 88.31 23 PRO B CA 1
ATOM 1450 C C . PRO B 1 23 ? 9.539 14.141 19.688 1 88.31 23 PRO B C 1
ATOM 1452 O O . PRO B 1 23 ? 9.461 15.359 19.516 1 88.31 23 PRO B O 1
ATOM 1455 N N . GLU B 1 24 ? 9.438 13.531 20.828 1 90.44 24 GLU B N 1
ATOM 1456 C CA . GLU B 1 24 ? 9.219 14.359 22.016 1 90.44 24 GLU B CA 1
ATOM 1457 C C . GLU B 1 24 ? 10.398 15.281 22.266 1 90.44 24 GLU B C 1
ATOM 1459 O O . GLU B 1 24 ? 10.219 16.438 22.656 1 90.44 24 GLU B O 1
ATOM 1464 N N . VAL B 1 25 ? 11.594 14.734 22.109 1 90.69 25 VAL B N 1
ATOM 1465 C CA . VAL B 1 25 ? 12.805 15.523 22.297 1 90.69 25 VAL B CA 1
ATOM 1466 C C . VAL B 1 25 ? 12.875 16.625 21.25 1 90.69 25 VAL B C 1
ATOM 1468 O O . VAL B 1 25 ? 13.234 17.766 21.547 1 90.69 25 VAL B O 1
ATOM 1471 N N . ILE B 1 26 ? 12.445 16.344 20.078 1 89.44 26 ILE B N 1
ATOM 1472 C CA . ILE B 1 26 ? 12.453 17.297 18.969 1 89.44 26 ILE B CA 1
ATOM 1473 C C . ILE B 1 26 ? 11.477 18.438 19.281 1 89.44 26 ILE B C 1
ATOM 1475 O O . ILE B 1 26 ? 11.812 19.609 19.125 1 89.44 26 ILE B O 1
ATOM 1479 N N . ASN B 1 27 ? 10.305 18.062 19.766 1 87.62 27 ASN B N 1
ATOM 1480 C CA . ASN B 1 27 ? 9.289 19.047 20.125 1 87.62 27 ASN B CA 1
ATOM 1481 C C . ASN B 1 27 ? 9.766 19.984 21.219 1 87.62 27 ASN B C 1
ATOM 1483 O O . ASN B 1 27 ? 9.539 21.188 21.156 1 87.62 27 ASN B O 1
ATOM 1487 N N . ASP B 1 28 ? 10.438 19.406 22.156 1 90.12 28 ASP B N 1
ATOM 1488 C CA . ASP B 1 28 ? 10.961 20.219 23.266 1 90.12 28 ASP B CA 1
ATOM 1489 C C . ASP B 1 28 ? 12.008 21.203 22.781 1 90.12 28 ASP B C 1
ATOM 1491 O O . ASP B 1 28 ? 12.031 22.359 23.219 1 90.12 28 ASP B O 1
ATOM 1495 N N . THR B 1 29 ? 12.891 20.734 21.906 1 89.88 29 THR B N 1
ATOM 1496 C CA . THR B 1 29 ? 13.93 21.609 21.359 1 89.88 29 THR B CA 1
ATOM 1497 C C . THR B 1 29 ? 13.312 22.734 20.547 1 89.88 29 THR B C 1
ATOM 1499 O O . THR B 1 29 ? 13.719 23.891 20.672 1 89.88 29 THR B O 1
ATOM 1502 N N . LEU B 1 30 ? 12.312 22.391 19.828 1 88.81 30 LEU B N 1
ATOM 1503 C CA . LEU B 1 30 ? 11.594 23.359 19 1 88.81 30 LEU B CA 1
ATOM 1504 C C . LEU B 1 30 ? 10.969 24.453 19.859 1 88.81 30 LEU B C 1
ATOM 1506 O O . LEU B 1 30 ? 11.07 25.625 19.547 1 88.81 30 LEU B O 1
ATOM 1510 N N . GLN B 1 31 ? 10.422 24.047 21.031 1 87.62 31 GLN B N 1
ATOM 1511 C CA . GLN B 1 31 ? 9.742 24.984 21.922 1 87.62 31 GLN B CA 1
ATOM 1512 C C . GLN B 1 31 ? 10.742 25.859 22.672 1 87.62 31 GLN B C 1
ATOM 1514 O O . GLN B 1 31 ? 10.391 26.938 23.141 1 87.62 31 GLN B O 1
ATOM 1519 N N . SER B 1 32 ? 11.914 25.391 22.75 1 88.88 32 SER B N 1
ATOM 1520 C CA . SER B 1 32 ? 12.914 26.078 23.562 1 88.88 32 SER B CA 1
ATOM 1521 C C . SER B 1 32 ? 13.633 27.156 22.75 1 88.88 32 SER B C 1
ATOM 1523 O O . SER B 1 32 ? 14.391 27.953 23.297 1 88.88 32 SER B O 1
ATOM 1525 N N . ILE B 1 33 ? 13.375 27.156 21.469 1 86.44 33 ILE B N 1
ATOM 1526 C CA . ILE B 1 33 ? 14.031 28.141 20.609 1 86.44 33 ILE B CA 1
ATOM 1527 C C . ILE B 1 33 ? 13.508 29.531 20.938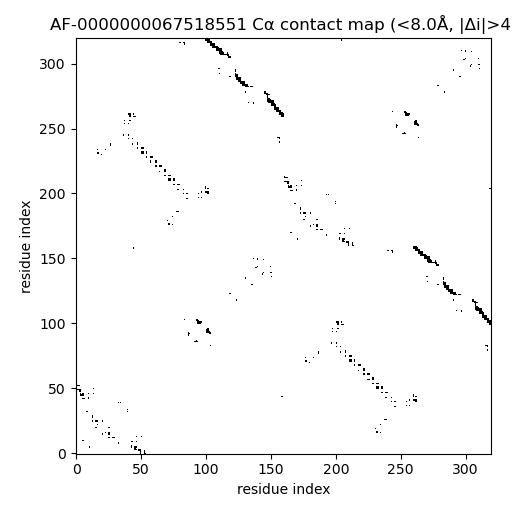 1 86.44 33 ILE B C 1
ATOM 1529 O O . ILE B 1 33 ? 12.297 29.766 20.953 1 86.44 33 ILE B O 1
ATOM 1533 N N . SER B 1 34 ? 14.406 30.5 21.297 1 84.88 34 SER B N 1
ATOM 1534 C CA . SER B 1 34 ? 14.055 31.859 21.688 1 84.88 34 SER B CA 1
ATOM 1535 C C . SER B 1 34 ? 14.32 32.844 20.547 1 84.88 34 SER B C 1
ATOM 1537 O O . SER B 1 34 ? 15.461 33.281 20.359 1 84.88 34 SER B O 1
ATOM 1539 N N . GLU B 1 35 ? 13.82 32.844 19.547 1 83.12 35 GLU B N 1
ATOM 1540 C CA . GLU B 1 35 ? 13.953 33.719 18.406 1 83.12 35 GLU B CA 1
ATOM 1541 C C . GLU B 1 35 ? 12.688 34.562 18.203 1 83.12 35 GLU B C 1
ATOM 1543 O O . GLU B 1 35 ? 11.648 34.25 18.797 1 83.12 35 GLU B O 1
ATOM 1548 N N . ALA B 1 36 ? 12.891 35.75 17.516 1 87.19 36 ALA B N 1
ATOM 1549 C CA . ALA B 1 36 ? 11.711 36.5 17.109 1 87.19 36 ALA B CA 1
ATOM 1550 C C . ALA B 1 36 ? 10.75 35.625 16.312 1 87.19 36 ALA B C 1
ATOM 1552 O O . ALA B 1 36 ? 11.172 34.688 15.641 1 87.19 36 ALA B O 1
ATOM 1553 N N . ILE B 1 37 ? 9.539 35.906 16.438 1 86.69 37 ILE B N 1
ATOM 1554 C CA . ILE B 1 37 ? 8.492 35.094 15.844 1 86.69 37 ILE B CA 1
ATOM 1555 C C . ILE B 1 37 ? 8.742 34.938 14.344 1 86.69 37 ILE B C 1
ATOM 1557 O O . ILE B 1 37 ? 8.609 33.844 13.797 1 86.69 37 ILE B O 1
ATOM 1561 N N . LYS B 1 38 ? 9.07 35.969 13.727 1 88.06 38 LYS B N 1
ATOM 1562 C CA . LYS B 1 38 ? 9.297 35.906 12.289 1 88.06 38 LYS B CA 1
ATOM 1563 C C . LYS B 1 38 ? 10.422 34.969 11.938 1 88.06 38 LYS B C 1
ATOM 1565 O O . LYS B 1 38 ? 10.32 34.188 10.977 1 88.06 38 LYS B O 1
ATOM 1570 N N . ASP B 1 39 ? 11.453 35.031 12.688 1 90.12 39 ASP B N 1
ATOM 1571 C CA . ASP B 1 39 ? 12.602 34.156 12.453 1 90.12 39 ASP B CA 1
ATOM 1572 C C . ASP B 1 39 ? 12.273 32.688 12.781 1 90.12 39 ASP B C 1
ATOM 1574 O O . ASP B 1 39 ? 12.719 31.781 12.086 1 90.12 39 ASP B O 1
ATOM 1578 N N . LYS B 1 40 ? 11.492 32.5 13.82 1 90.06 40 LYS B N 1
ATOM 1579 C CA . LYS B 1 40 ? 11.078 31.156 14.211 1 90.06 40 LYS B CA 1
ATOM 1580 C C . LYS B 1 40 ? 10.234 30.5 13.125 1 90.06 40 LYS B C 1
ATOM 1582 O O . LYS B 1 40 ? 10.477 29.344 12.75 1 90.06 40 LYS B O 1
ATOM 1587 N N . VAL B 1 41 ? 9.352 31.266 12.641 1 92.44 41 VAL B N 1
ATOM 1588 C CA . VAL B 1 41 ? 8.422 30.766 11.625 1 92.44 41 VAL B CA 1
ATOM 1589 C C . VAL B 1 41 ? 9.18 30.469 10.336 1 92.44 41 VAL B C 1
ATOM 1591 O O . VAL B 1 41 ? 8.992 29.406 9.734 1 92.44 41 VAL B O 1
ATOM 1594 N N . GLN B 1 42 ? 10.047 31.344 9.953 1 92.75 42 GLN B N 1
ATOM 1595 C CA . GLN B 1 42 ? 10.836 31.141 8.742 1 92.75 42 GLN B CA 1
ATOM 1596 C C . GLN B 1 42 ? 11.734 29.906 8.867 1 92.75 42 GLN B C 1
ATOM 1598 O O . GLN B 1 42 ? 11.789 29.078 7.961 1 92.75 42 GLN B O 1
ATOM 1603 N N . GLY B 1 43 ? 12.445 29.859 9.969 1 93.38 43 GLY B N 1
ATOM 1604 C CA . GLY B 1 43 ? 13.312 28.719 10.195 1 93.38 43 GLY B CA 1
ATOM 1605 C C . GLY B 1 43 ? 12.57 27.391 10.164 1 93.38 43 GLY B C 1
ATOM 1606 O O . GLY B 1 43 ? 13.023 26.438 9.531 1 93.38 43 GLY B O 1
ATOM 1607 N N . ALA B 1 44 ? 11.445 27.328 10.859 1 95.19 44 ALA B N 1
ATOM 1608 C CA . ALA B 1 44 ? 10.633 26.109 10.906 1 95.19 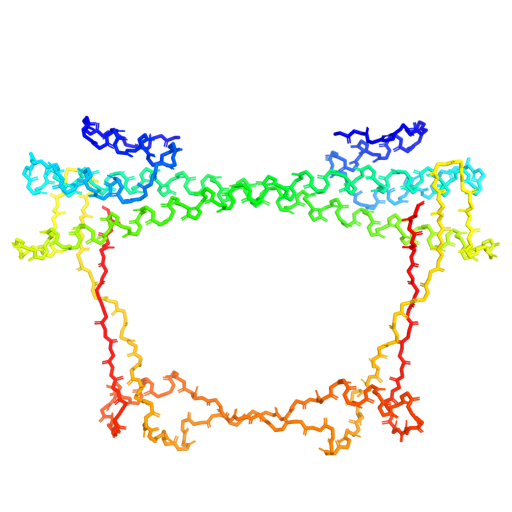44 ALA B CA 1
ATOM 1609 C C . ALA B 1 44 ? 10.102 25.75 9.516 1 95.19 44 ALA B C 1
ATOM 1611 O O . ALA B 1 44 ? 10.102 24.578 9.133 1 95.19 44 ALA B O 1
ATOM 1612 N N . ALA B 1 45 ? 9.68 26.703 8.781 1 96.5 45 ALA B N 1
ATOM 1613 C CA . ALA B 1 45 ? 9.141 26.484 7.445 1 96.5 45 ALA B CA 1
ATOM 1614 C C . ALA B 1 45 ? 10.203 25.938 6.5 1 96.5 45 ALA B C 1
ATOM 1616 O O . ALA B 1 45 ? 9.938 25.031 5.711 1 96.5 45 ALA B O 1
ATOM 1617 N N . LEU B 1 46 ? 11.359 26.562 6.582 1 96.19 46 LEU B N 1
ATOM 1618 C CA . LEU B 1 46 ? 12.453 26.078 5.742 1 96.19 46 LEU B CA 1
ATOM 1619 C C . LEU B 1 46 ? 12.844 24.656 6.121 1 96.19 46 LEU B C 1
ATOM 1621 O O . LEU B 1 46 ? 13.188 23.844 5.25 1 96.19 46 LEU B O 1
ATOM 1625 N N . LEU B 1 47 ? 12.828 24.375 7.395 1 96.25 47 LEU B N 1
ATOM 1626 C CA . LEU B 1 47 ? 13.086 23.016 7.863 1 96.25 47 LEU B CA 1
ATOM 1627 C C . LEU B 1 47 ? 12.078 22.031 7.266 1 96.25 47 LEU B C 1
ATOM 1629 O O . LEU B 1 47 ? 12.461 20.969 6.785 1 96.25 47 LEU B O 1
ATOM 1633 N N . ILE B 1 48 ? 10.812 22.344 7.281 1 97 48 ILE B N 1
ATOM 1634 C CA . ILE B 1 48 ? 9.758 21.5 6.711 1 97 48 ILE B CA 1
ATOM 1635 C C . ILE B 1 48 ? 10.062 21.234 5.238 1 97 48 ILE B C 1
ATOM 1637 O O . ILE B 1 48 ? 9.969 20.094 4.781 1 97 48 ILE B O 1
ATOM 1641 N N . ARG B 1 49 ? 10.445 22.25 4.547 1 96.88 49 ARG B N 1
ATOM 1642 C CA . ARG B 1 49 ? 10.75 22.094 3.129 1 96.88 49 ARG B CA 1
ATOM 1643 C C . ARG B 1 49 ? 11.906 21.125 2.924 1 96.88 49 ARG B C 1
ATOM 1645 O O . ARG B 1 49 ? 11.883 20.312 2 1 96.88 49 ARG B O 1
ATOM 1652 N N . ASN B 1 50 ? 12.906 21.281 3.727 1 97.38 50 ASN B N 1
ATOM 1653 C CA . ASN B 1 50 ? 14.039 20.359 3.654 1 97.38 50 ASN B CA 1
ATOM 1654 C C . ASN B 1 50 ? 13.594 18.922 3.889 1 97.38 50 ASN B C 1
ATOM 1656 O O . ASN B 1 50 ? 14 18.016 3.158 1 97.38 50 ASN B O 1
ATOM 1660 N N . ILE B 1 51 ? 12.812 18.75 4.891 1 97.06 51 ILE B N 1
ATOM 1661 C CA . ILE B 1 51 ? 12.367 17.406 5.25 1 97.06 51 ILE B CA 1
ATOM 1662 C C . ILE B 1 51 ? 11.461 16.859 4.148 1 97.06 51 ILE B C 1
ATOM 1664 O O . ILE B 1 51 ? 11.578 15.688 3.768 1 97.06 51 ILE B O 1
ATOM 1668 N N . GLU B 1 52 ? 10.57 17.656 3.621 1 97.31 52 GLU B N 1
ATOM 1669 C CA . GLU B 1 52 ? 9.68 17.234 2.543 1 97.31 52 GLU B CA 1
ATOM 1670 C C . GLU B 1 52 ? 10.469 16.812 1.304 1 97.31 52 GLU B C 1
ATOM 1672 O O . GLU B 1 52 ? 10.094 15.875 0.602 1 97.31 52 GLU B O 1
ATOM 1677 N N . ALA B 1 53 ? 11.516 17.594 1.027 1 96.69 53 ALA B N 1
ATOM 1678 C CA . ALA B 1 53 ? 12.383 17.234 -0.087 1 96.69 53 ALA B CA 1
ATOM 1679 C C . ALA B 1 53 ? 12.984 15.844 0.113 1 96.69 53 ALA B C 1
ATOM 1681 O O . ALA B 1 53 ? 13.078 15.055 -0.833 1 96.69 53 ALA B O 1
ATOM 1682 N N . GLN B 1 54 ? 13.391 15.57 1.321 1 96.44 54 GLN B N 1
ATOM 1683 C CA . GLN B 1 54 ? 13.922 14.258 1.638 1 96.44 54 GLN B CA 1
ATOM 1684 C C . GLN B 1 54 ? 12.859 13.172 1.476 1 96.44 54 GLN B C 1
ATOM 1686 O O . GLN B 1 54 ? 13.141 12.094 0.954 1 96.44 54 GLN B O 1
ATOM 1691 N N . VAL B 1 55 ? 11.688 13.484 1.936 1 97.81 55 VAL B N 1
ATOM 1692 C CA . VAL B 1 55 ? 10.57 12.547 1.812 1 97.81 55 VAL B CA 1
ATOM 1693 C C . VAL B 1 55 ? 10.359 12.188 0.344 1 97.81 55 VAL B C 1
ATOM 1695 O O . VAL B 1 55 ? 10.164 11.023 0.007 1 97.81 55 VAL B O 1
ATOM 1698 N N . GLU B 1 56 ? 10.391 13.156 -0.529 1 97.69 56 GLU B N 1
ATOM 1699 C CA . GLU B 1 56 ? 10.195 12.922 -1.956 1 97.69 56 GLU B CA 1
ATOM 1700 C C . GLU B 1 56 ? 11.281 12.008 -2.518 1 97.69 56 GLU B C 1
ATOM 1702 O O . GLU B 1 56 ? 11.008 11.141 -3.35 1 97.69 56 GLU B O 1
ATOM 1707 N N . VAL B 1 57 ? 12.523 12.242 -2.068 1 96.88 57 VAL B N 1
ATOM 1708 C CA . VAL B 1 57 ? 13.641 11.406 -2.5 1 96.88 57 VAL B CA 1
ATOM 1709 C C . VAL B 1 57 ? 13.398 9.961 -2.059 1 96.88 57 VAL B C 1
ATOM 1711 O O . VAL B 1 57 ? 13.578 9.031 -2.846 1 96.88 57 VAL B O 1
ATOM 1714 N N . ILE B 1 58 ? 12.992 9.836 -0.808 1 97.81 58 ILE B N 1
ATOM 1715 C CA . ILE B 1 58 ? 12.742 8.508 -0.257 1 97.81 58 ILE B CA 1
ATOM 1716 C C . ILE B 1 58 ? 11.609 7.828 -1.03 1 97.81 58 ILE B C 1
ATOM 1718 O O . ILE B 1 58 ? 11.711 6.648 -1.376 1 97.81 58 ILE B O 1
ATOM 1722 N N . LYS B 1 59 ? 10.516 8.555 -1.31 1 98.25 59 LYS B N 1
ATOM 1723 C CA . LYS B 1 59 ? 9.398 8.008 -2.08 1 98.25 59 LYS B CA 1
ATOM 1724 C C . LYS B 1 59 ? 9.867 7.535 -3.455 1 98.25 59 LYS B C 1
ATOM 1726 O O . LYS B 1 59 ? 9.406 6.504 -3.951 1 98.25 59 LYS B O 1
ATOM 1731 N N . GLY B 1 60 ? 10.719 8.328 -4.094 1 98.12 60 GLY B N 1
ATOM 1732 C CA . GLY B 1 60 ? 11.297 7.906 -5.363 1 98.12 60 GLY B CA 1
ATOM 1733 C C . GLY B 1 60 ? 12.023 6.578 -5.273 1 98.12 60 GLY B C 1
ATOM 1734 O O . GLY B 1 60 ? 11.859 5.711 -6.137 1 98.12 60 GLY B O 1
ATOM 1735 N N . GLU B 1 61 ? 12.773 6.434 -4.23 1 97.94 61 GLU B N 1
ATOM 1736 C CA . GLU B 1 61 ? 13.516 5.191 -4.035 1 97.94 61 GLU B CA 1
ATOM 1737 C C . GLU B 1 61 ? 12.57 4.035 -3.709 1 97.94 61 GLU B C 1
ATOM 1739 O O . GLU B 1 61 ? 12.766 2.914 -4.191 1 97.94 61 GLU B O 1
ATOM 1744 N N . GLU B 1 62 ? 11.656 4.309 -2.867 1 98.19 62 GLU B N 1
ATOM 1745 C CA . GLU B 1 62 ? 10.664 3.285 -2.557 1 98.19 62 GLU B CA 1
ATOM 1746 C C . GLU B 1 62 ? 10 2.756 -3.824 1 98.19 62 GLU B C 1
ATOM 1748 O O . GLU B 1 62 ? 9.82 1.547 -3.98 1 98.19 62 GLU B O 1
ATOM 1753 N N . ASN B 1 63 ? 9.648 3.646 -4.668 1 98.25 63 ASN B N 1
ATOM 1754 C CA . ASN B 1 63 ? 9 3.268 -5.918 1 98.25 63 ASN B CA 1
ATOM 1755 C C . ASN B 1 63 ? 9.93 2.426 -6.793 1 98.25 63 ASN B C 1
ATOM 1757 O O . ASN B 1 63 ? 9.492 1.443 -7.398 1 98.25 63 ASN B O 1
ATOM 1761 N N . ARG B 1 64 ? 11.156 2.873 -6.863 1 97.44 64 ARG B N 1
ATOM 1762 C CA . ARG B 1 64 ? 12.141 2.127 -7.633 1 97.44 64 ARG B CA 1
ATOM 1763 C C . ARG B 1 64 ? 12.289 0.703 -7.102 1 97.44 64 ARG B C 1
ATOM 1765 O O . ARG B 1 64 ? 12.305 -0.255 -7.879 1 97.44 64 ARG B O 1
ATOM 1772 N N . LEU B 1 65 ? 12.422 0.565 -5.887 1 98 65 LEU B N 1
ATOM 1773 C CA . LEU B 1 65 ? 12.578 -0.743 -5.258 1 98 65 LEU B CA 1
ATOM 1774 C C . LEU B 1 65 ? 11.328 -1.592 -5.453 1 98 65 LEU B C 1
ATOM 1776 O O . LEU B 1 65 ? 11.422 -2.799 -5.691 1 98 65 LEU B O 1
ATOM 1780 N N . ALA B 1 66 ? 10.156 -0.941 -5.336 1 98.06 66 ALA B N 1
ATOM 1781 C CA . ALA B 1 66 ? 8.898 -1.655 -5.539 1 98.06 66 ALA B CA 1
ATOM 1782 C C . ALA B 1 66 ? 8.805 -2.217 -6.953 1 98.06 66 ALA B C 1
ATOM 1784 O O . ALA B 1 66 ? 8.359 -3.35 -7.152 1 98.06 66 ALA B O 1
ATOM 1785 N N . GLU B 1 67 ? 9.18 -1.441 -7.949 1 97.19 67 GLU B N 1
ATOM 1786 C CA . GLU B 1 67 ? 9.164 -1.897 -9.336 1 97.19 67 GLU B CA 1
ATOM 1787 C C . GLU B 1 67 ? 10.109 -3.078 -9.539 1 97.19 67 GLU B C 1
ATOM 1789 O O . GLU B 1 67 ? 9.773 -4.035 -10.234 1 97.19 67 GLU B O 1
ATOM 1794 N N . ARG B 1 68 ? 11.281 -2.98 -8.922 1 96.12 68 ARG B N 1
ATOM 1795 C CA . ARG B 1 68 ? 12.242 -4.074 -9.008 1 96.12 68 ARG B CA 1
ATOM 1796 C C . ARG B 1 68 ? 11.695 -5.336 -8.352 1 96.12 68 ARG B C 1
ATOM 1798 O O . ARG B 1 68 ? 11.812 -6.43 -8.906 1 96.12 68 ARG B O 1
ATOM 1805 N N . ARG B 1 69 ? 11.156 -5.156 -7.199 1 97.5 69 ARG B N 1
ATOM 1806 C CA . ARG B 1 69 ? 10.555 -6.285 -6.488 1 97.5 69 ARG B CA 1
ATOM 1807 C C . ARG B 1 69 ? 9.477 -6.953 -7.332 1 97.5 69 ARG B C 1
ATOM 1809 O O . ARG B 1 69 ? 9.461 -8.18 -7.461 1 97.5 69 ARG B O 1
ATOM 1816 N N . LYS B 1 70 ? 8.586 -6.16 -7.867 1 97.38 70 LYS B N 1
ATOM 1817 C CA . LYS B 1 70 ? 7.504 -6.688 -8.688 1 97.38 70 LYS B CA 1
ATOM 1818 C C . LYS B 1 70 ? 8.047 -7.457 -9.891 1 97.38 70 LYS B C 1
ATOM 1820 O O . LYS B 1 70 ? 7.516 -8.5 -10.266 1 97.38 70 LYS B O 1
ATOM 1825 N N . SER B 1 71 ? 9.062 -6.906 -10.531 1 95.38 71 SER B N 1
ATOM 1826 C CA . SER B 1 71 ? 9.695 -7.582 -11.664 1 95.38 71 SER B CA 1
ATOM 1827 C C . SER B 1 71 ? 10.234 -8.945 -11.25 1 95.38 71 SER B C 1
ATOM 1829 O O . SER B 1 71 ? 10.07 -9.93 -11.977 1 95.38 71 SER B O 1
ATOM 1831 N N . PHE B 1 72 ? 10.906 -9.062 -10.102 1 96.38 72 PHE B N 1
ATOM 1832 C CA . PHE B 1 72 ? 11.445 -10.32 -9.594 1 96.38 72 PHE B CA 1
ATOM 1833 C C . PHE B 1 72 ? 10.328 -11.305 -9.305 1 96.38 72 PHE B C 1
ATOM 1835 O O . PHE B 1 72 ? 10.422 -12.484 -9.672 1 96.38 72 PHE B O 1
ATOM 1842 N N . GLU B 1 73 ? 9.297 -10.75 -8.703 1 97.56 73 GLU B N 1
ATOM 1843 C CA . GLU B 1 73 ? 8.164 -11.609 -8.383 1 97.56 73 GLU B CA 1
ATOM 1844 C C . GLU B 1 73 ? 7.504 -12.148 -9.648 1 97.56 73 GLU B C 1
ATOM 1846 O O . GLU B 1 73 ? 7.109 -13.312 -9.703 1 97.56 73 GLU B O 1
ATOM 1851 N N . ASN B 1 74 ? 7.414 -11.32 -10.617 1 95.88 74 ASN B N 1
ATOM 1852 C CA . ASN B 1 74 ? 6.859 -11.758 -11.891 1 95.88 74 ASN B CA 1
ATOM 1853 C C . ASN B 1 74 ? 7.734 -12.82 -12.555 1 95.88 74 ASN B C 1
ATOM 1855 O O . ASN B 1 74 ? 7.227 -13.766 -13.156 1 95.88 74 ASN B O 1
ATOM 1859 N N . SER B 1 75 ? 9.023 -12.641 -12.484 1 95.19 75 SER B N 1
ATOM 1860 C CA . SER B 1 75 ? 9.945 -13.633 -13.023 1 95.19 75 SER B CA 1
ATOM 1861 C C . SER B 1 75 ? 9.773 -14.977 -12.32 1 95.19 75 SER B C 1
ATOM 1863 O O . SER B 1 75 ? 9.75 -16.031 -12.969 1 95.19 75 SER B O 1
ATOM 1865 N N . CYS B 1 76 ? 9.633 -14.922 -11.023 1 96.38 76 CYS B N 1
ATOM 1866 C CA . CYS B 1 76 ? 9.406 -16.156 -10.273 1 96.38 76 CYS B CA 1
ATOM 1867 C C . CYS B 1 76 ? 8.133 -16.844 -10.734 1 96.38 76 CYS B C 1
ATOM 1869 O O . CYS B 1 76 ? 8.117 -18.062 -10.93 1 96.38 76 CYS B O 1
ATOM 1871 N N . LYS B 1 77 ? 7.102 -16.062 -10.914 1 96.06 77 LYS B N 1
ATOM 1872 C CA . LYS B 1 77 ? 5.836 -16.625 -11.383 1 96.06 77 LYS B CA 1
ATOM 1873 C C . LYS B 1 77 ? 6.004 -17.297 -12.742 1 96.06 77 LYS B C 1
ATOM 1875 O O . LYS B 1 77 ? 5.516 -18.406 -12.953 1 96.06 77 LYS B O 1
ATOM 1880 N N . ASN B 1 78 ? 6.703 -16.688 -13.68 1 94.38 78 ASN B N 1
ATOM 1881 C CA . ASN B 1 78 ? 6.934 -17.234 -15.016 1 94.38 78 ASN B CA 1
ATOM 1882 C C . ASN B 1 78 ? 7.73 -18.531 -14.961 1 94.38 78 ASN B C 1
ATOM 1884 O O . ASN B 1 78 ? 7.426 -19.484 -15.68 1 94.38 78 ASN B O 1
ATOM 1888 N N . ILE B 1 79 ? 8.727 -18.531 -14.133 1 95.62 79 ILE B N 1
ATOM 1889 C CA . ILE B 1 79 ? 9.57 -19.719 -14.031 1 95.62 79 ILE B CA 1
ATOM 1890 C C . ILE B 1 79 ? 8.781 -20.859 -13.414 1 95.62 79 ILE B C 1
ATOM 1892 O O . ILE B 1 79 ? 8.938 -22.016 -13.82 1 95.62 79 ILE B O 1
ATOM 1896 N N . LYS B 1 80 ? 7.965 -20.562 -12.438 1 96.31 80 LYS B N 1
ATOM 1897 C CA . LYS B 1 80 ? 7.113 -21.594 -11.844 1 96.31 80 LYS B CA 1
ATOM 1898 C C . LYS B 1 80 ? 6.145 -22.172 -12.875 1 96.31 80 LYS B C 1
ATOM 1900 O O . LYS B 1 80 ? 5.914 -23.375 -12.906 1 96.31 80 LYS B O 1
ATOM 1905 N N . ASP B 1 81 ? 5.578 -21.297 -13.695 1 94.62 81 ASP B N 1
ATOM 1906 C CA . ASP B 1 81 ? 4.695 -21.766 -14.758 1 94.62 81 ASP B CA 1
ATOM 1907 C C . ASP B 1 81 ? 5.438 -22.688 -15.727 1 94.62 81 ASP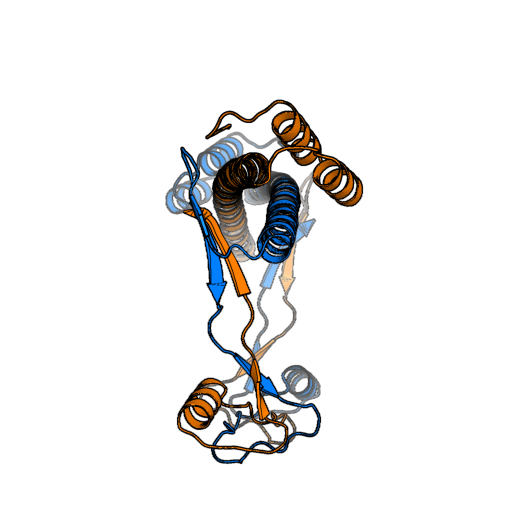 B C 1
ATOM 1909 O O . ASP B 1 81 ? 4.902 -23.703 -16.156 1 94.62 81 ASP B O 1
ATOM 1913 N N . TYR B 1 82 ? 6.664 -22.312 -16.047 1 92.19 82 TYR B N 1
ATOM 1914 C CA . TYR B 1 82 ? 7.523 -23.125 -16.891 1 92.19 82 TYR B CA 1
ATOM 1915 C C . TYR B 1 82 ? 7.75 -24.5 -16.266 1 92.19 82 TYR B C 1
ATOM 1917 O O . TYR B 1 82 ? 7.621 -25.531 -16.938 1 92.19 82 TYR B O 1
ATOM 1925 N N . LEU B 1 83 ? 8.039 -24.516 -15 1 95.12 83 LEU B N 1
ATOM 1926 C CA . LEU B 1 83 ? 8.273 -25.75 -14.273 1 95.12 83 LEU B CA 1
ATOM 1927 C C . LEU B 1 83 ? 7.031 -26.641 -14.289 1 95.12 83 LEU B C 1
ATOM 1929 O O . LEU B 1 83 ? 7.125 -27.844 -14.516 1 95.12 83 LEU B O 1
ATOM 1933 N N . TYR B 1 84 ? 5.934 -26.031 -14.07 1 96.25 84 TYR B N 1
ATOM 1934 C CA . TYR B 1 84 ? 4.672 -26.75 -14.102 1 96.25 84 TYR B CA 1
ATOM 1935 C C . TYR B 1 84 ? 4.48 -27.453 -15.438 1 96.25 84 TYR B C 1
ATOM 1937 O O . TYR B 1 84 ? 4.211 -28.656 -15.477 1 96.25 84 TYR B O 1
ATOM 1945 N N . HIS B 1 85 ? 4.684 -26.75 -16.531 1 93.31 85 HIS B N 1
ATOM 1946 C CA . HIS B 1 85 ? 4.484 -27.297 -17.859 1 93.31 85 HIS B CA 1
ATOM 1947 C C . HIS B 1 85 ? 5.488 -28.406 -18.156 1 93.31 85 HIS B C 1
ATOM 1949 O O . HIS B 1 85 ? 5.141 -29.422 -18.766 1 93.31 85 HIS B O 1
ATOM 1955 N N . GLN B 1 86 ? 6.746 -28.219 -17.688 1 91.25 86 GLN B N 1
ATOM 1956 C CA . GLN B 1 86 ? 7.773 -29.234 -17.891 1 91.25 86 GLN B CA 1
ATOM 1957 C C . GLN B 1 86 ? 7.438 -30.516 -17.141 1 91.25 86 GLN B C 1
ATOM 1959 O O . GLN B 1 86 ? 7.59 -31.609 -17.672 1 91.25 86 GLN B O 1
ATOM 1964 N N . MET B 1 87 ? 6.949 -30.344 -15.93 1 95.25 87 MET B N 1
ATOM 1965 C CA . MET B 1 87 ? 6.656 -31.5 -15.086 1 95.25 87 MET B CA 1
ATOM 1966 C C . MET B 1 87 ? 5.422 -32.25 -15.594 1 95.25 87 MET B C 1
ATOM 1968 O O . MET B 1 87 ? 5.402 -33.469 -15.641 1 95.25 87 MET B O 1
ATOM 1972 N N . VAL B 1 88 ? 4.43 -31.516 -16.062 1 94.81 88 VAL B N 1
ATOM 1973 C CA . VAL B 1 88 ? 3.217 -32.094 -16.625 1 94.81 88 VAL B CA 1
ATOM 1974 C C . VAL B 1 88 ? 3.545 -32.812 -17.922 1 94.81 88 VAL B C 1
ATOM 1976 O O . VAL B 1 88 ? 3.014 -33.906 -18.188 1 94.81 88 VAL B O 1
ATOM 1979 N N . ALA B 1 89 ? 4.457 -32.281 -18.688 1 91.5 89 ALA B N 1
ATOM 1980 C CA . ALA B 1 89 ? 4.836 -32.875 -19.969 1 91.5 89 ALA B CA 1
ATOM 1981 C C . ALA B 1 89 ? 5.445 -34.25 -19.797 1 91.5 89 ALA B C 1
ATOM 1983 O O . ALA B 1 89 ? 5.277 -35.125 -20.641 1 91.5 89 ALA B O 1
ATOM 1984 N N . VAL B 1 90 ? 6.105 -34.531 -18.688 1 92.38 90 VAL B N 1
ATOM 1985 C CA . VAL B 1 90 ? 6.754 -35.812 -18.469 1 92.38 90 VAL B CA 1
ATOM 1986 C C . VAL B 1 90 ? 5.949 -36.625 -17.469 1 92.38 90 VAL B C 1
ATOM 1988 O O . VAL B 1 90 ? 6.398 -37.688 -17.016 1 92.38 90 VAL B O 1
ATOM 1991 N N . ASN B 1 91 ? 4.84 -36.094 -17 1 95.12 91 ASN B N 1
ATOM 1992 C CA . ASN B 1 91 ? 3.906 -36.75 -16.094 1 95.12 91 ASN B CA 1
ATOM 1993 C C . ASN B 1 91 ? 4.551 -37.062 -14.742 1 95.12 91 ASN B C 1
ATOM 1995 O O . ASN B 1 91 ? 4.449 -38.188 -14.234 1 95.12 91 ASN B O 1
ATOM 1999 N N . LYS B 1 92 ? 5.297 -36.156 -14.258 1 94.69 92 LYS B N 1
ATOM 2000 C CA . LYS B 1 92 ? 5.887 -36.25 -12.93 1 94.69 92 LYS B CA 1
ATOM 2001 C C . LYS B 1 92 ? 5.352 -35.156 -12 1 94.69 92 LYS B C 1
ATOM 2003 O O . LYS B 1 92 ? 5.527 -33.969 -12.273 1 94.69 92 LYS B O 1
ATOM 2008 N N . LYS B 1 93 ? 4.832 -35.562 -10.93 1 95.06 93 LYS B N 1
ATOM 2009 C CA . LYS B 1 93 ? 4.242 -34.625 -9.992 1 95.06 93 LYS B CA 1
ATOM 2010 C C . LYS B 1 93 ? 5.246 -34.219 -8.922 1 95.06 93 LYS B C 1
ATOM 2012 O O . LYS B 1 93 ? 5.031 -33.219 -8.211 1 95.06 93 LYS B O 1
ATOM 2017 N N . ARG B 1 94 ? 6.285 -35.031 -8.852 1 96.19 94 ARG B N 1
ATOM 2018 C CA . ARG B 1 94 ? 7.324 -34.75 -7.867 1 96.19 94 ARG B CA 1
ATOM 2019 C C . ARG B 1 94 ? 8.703 -35.094 -8.406 1 96.19 94 ARG B C 1
ATOM 2021 O O . ARG B 1 94 ? 8.898 -36.188 -8.969 1 96.19 94 ARG B O 1
ATOM 2028 N N . ILE B 1 95 ? 9.609 -34.188 -8.258 1 95.31 95 ILE B N 1
ATOM 2029 C CA . ILE B 1 95 ? 10.992 -34.406 -8.68 1 95.31 95 ILE B CA 1
ATOM 2030 C C . ILE B 1 95 ? 11.945 -34.031 -7.543 1 95.31 95 ILE B C 1
ATOM 2032 O O . ILE B 1 95 ? 11.977 -32.875 -7.102 1 95.31 95 ILE B O 1
ATOM 2036 N N . LYS B 1 96 ? 12.625 -35.031 -7.113 1 93.88 96 LYS B N 1
ATOM 2037 C CA . LYS B 1 96 ? 13.578 -34.844 -6.027 1 93.88 96 LYS B CA 1
ATOM 2038 C C . LYS B 1 96 ? 14.984 -34.594 -6.566 1 93.88 96 LYS B C 1
ATOM 2040 O O . LYS B 1 96 ? 15.547 -35.469 -7.25 1 93.88 96 LYS B O 1
ATOM 2045 N N . GLY B 1 97 ? 15.422 -33.375 -6.27 1 86.75 97 GLY B N 1
ATOM 2046 C CA . GLY B 1 97 ? 16.797 -33.062 -6.637 1 86.75 97 GLY B CA 1
ATOM 2047 C C . GLY B 1 97 ? 17.766 -33.219 -5.484 1 86.75 97 GLY B C 1
ATOM 2048 O O . GLY B 1 97 ? 17.391 -33.688 -4.406 1 86.75 97 GLY B O 1
ATOM 2049 N N . ALA B 1 98 ? 19.016 -32.938 -5.699 1 87.75 98 ALA B N 1
ATOM 2050 C CA . ALA B 1 98 ? 20.078 -33.062 -4.695 1 87.75 98 ALA B CA 1
ATOM 2051 C C . ALA B 1 98 ? 19.875 -32.062 -3.553 1 87.75 98 ALA B C 1
ATOM 2053 O O . ALA B 1 98 ? 20.094 -32.406 -2.387 1 87.75 98 ALA B O 1
ATOM 2054 N N . LEU B 1 99 ? 19.391 -30.844 -3.867 1 90 99 LEU B N 1
ATOM 2055 C CA . LEU B 1 99 ? 19.312 -29.781 -2.869 1 90 99 LEU B CA 1
ATOM 2056 C C . LEU B 1 99 ? 17.859 -29.391 -2.6 1 90 99 LEU B C 1
ATOM 2058 O O . LEU B 1 99 ? 17.531 -28.891 -1.521 1 90 99 LEU B O 1
ATOM 2062 N N . ILE B 1 100 ? 17 -29.656 -3.678 1 94.44 100 ILE B N 1
ATOM 2063 C CA . ILE B 1 100 ? 15.656 -29.125 -3.566 1 94.44 100 ILE B CA 1
ATOM 2064 C C . ILE B 1 100 ? 14.656 -30.109 -4.176 1 94.44 100 ILE B C 1
ATOM 2066 O O . ILE B 1 100 ? 14.992 -30.844 -5.109 1 94.44 100 ILE B O 1
ATOM 2070 N N . THR B 1 101 ? 13.562 -30.172 -3.609 1 96.5 101 THR B N 1
ATOM 2071 C CA . THR B 1 101 ? 12.469 -30.984 -4.133 1 96.5 101 THR B CA 1
ATOM 2072 C C . THR B 1 101 ? 11.352 -30.094 -4.684 1 96.5 101 THR B C 1
ATOM 2074 O O . THR B 1 101 ? 10.977 -29.109 -4.062 1 96.5 101 THR B O 1
ATOM 2077 N N . VAL B 1 102 ? 10.914 -30.438 -5.852 1 97.56 102 VAL B N 1
ATOM 2078 C CA . VAL B 1 102 ? 9.836 -29.688 -6.492 1 97.56 102 VAL B CA 1
ATOM 2079 C C . VAL B 1 102 ? 8.602 -30.578 -6.625 1 97.56 102 VAL B C 1
ATOM 2081 O O . VAL B 1 102 ? 8.695 -31.719 -7.074 1 97.56 102 VAL B O 1
ATOM 2084 N N . GLY B 1 103 ? 7.516 -30.078 -6.219 1 97.56 103 GLY B N 1
ATOM 2085 C CA . GLY B 1 103 ? 6.27 -30.812 -6.32 1 97.56 103 GLY B CA 1
ATOM 2086 C C . GLY B 1 103 ? 5.109 -29.969 -6.801 1 97.56 103 GLY B C 1
ATOM 2087 O O . GLY B 1 103 ? 5.113 -28.75 -6.625 1 97.56 103 GLY B O 1
ATOM 2088 N N . ILE B 1 104 ? 4.207 -30.594 -7.504 1 97.19 104 ILE B N 1
ATOM 2089 C CA . ILE B 1 104 ? 2.957 -29.953 -7.887 1 97.19 104 ILE B CA 1
ATOM 2090 C C . ILE B 1 104 ? 1.875 -30.281 -6.855 1 97.19 104 ILE B C 1
ATOM 2092 O O . ILE B 1 104 ? 1.687 -31.438 -6.488 1 97.19 104 ILE B O 1
ATOM 2096 N N . GLN B 1 105 ? 1.239 -29.234 -6.375 1 96.25 105 GLN B N 1
ATOM 2097 C CA . GLN B 1 105 ? 0.214 -29.422 -5.355 1 96.25 105 GLN B CA 1
ATOM 2098 C C . GLN B 1 105 ? -1.087 -28.734 -5.746 1 96.25 105 GLN B C 1
ATOM 2100 O O . GLN B 1 105 ? -1.066 -27.672 -6.383 1 96.25 105 GLN B O 1
ATOM 2105 N N . LYS B 1 106 ? -2.15 -29.359 -5.422 1 95.19 106 LYS B N 1
ATOM 2106 C CA . LYS B 1 106 ? -3.459 -28.75 -5.648 1 95.19 106 LYS B CA 1
ATOM 2107 C C . LYS B 1 106 ? -3.699 -27.594 -4.699 1 95.19 106 LYS B C 1
ATOM 2109 O O . LYS B 1 106 ? -3.355 -27.656 -3.516 1 95.19 106 LYS B O 1
ATOM 2114 N N . ASN B 1 107 ? -4.172 -26.516 -5.281 1 95.94 107 ASN B N 1
ATOM 2115 C CA . ASN B 1 107 ? -4.57 -25.391 -4.441 1 95.94 107 ASN B CA 1
ATOM 2116 C C . ASN B 1 107 ? -5.883 -25.672 -3.721 1 95.94 107 ASN B C 1
ATOM 2118 O O . ASN B 1 107 ? -6.648 -26.547 -4.125 1 95.94 107 ASN B O 1
ATOM 2122 N N . PRO B 1 108 ? -6.113 -24.953 -2.625 1 93.5 108 PRO B N 1
ATOM 2123 C CA . PRO B 1 108 ? -7.422 -25.094 -1.987 1 93.5 108 PRO B CA 1
ATOM 2124 C C . PRO B 1 108 ? -8.578 -24.75 -2.932 1 93.5 108 PRO B C 1
ATOM 2126 O O . PRO B 1 108 ? -8.461 -23.844 -3.75 1 93.5 108 PRO B O 1
ATOM 2129 N N . ALA B 1 109 ? -9.609 -25.5 -2.859 1 93.19 109 ALA B N 1
ATOM 2130 C CA . ALA B 1 109 ? -10.766 -25.297 -3.725 1 93.19 109 ALA B CA 1
ATOM 2131 C C . ALA B 1 109 ? -11.406 -23.938 -3.471 1 93.19 109 ALA B C 1
ATOM 2133 O O . ALA B 1 109 ? -11.445 -23.469 -2.33 1 93.19 109 ALA B O 1
ATOM 2134 N N . SER B 1 110 ? -11.82 -23.328 -4.555 1 95.12 110 SER B N 1
ATOM 2135 C CA . SER B 1 110 ? -12.531 -22.062 -4.465 1 95.12 110 SER B CA 1
ATOM 2136 C C . SER B 1 110 ? -13.844 -22.094 -5.238 1 95.12 110 SER B C 1
ATOM 2138 O O . SER B 1 110 ? -14.094 -23.031 -5.992 1 95.12 110 SER B O 1
ATOM 2140 N N . LEU B 1 111 ? -14.648 -21.062 -4.988 1 96.06 111 LEU B N 1
ATOM 2141 C CA . LEU B 1 111 ? -15.961 -21 -5.617 1 96.06 111 LEU B CA 1
ATOM 2142 C C . LEU B 1 111 ? -15.852 -20.516 -7.059 1 96.06 111 LEU B C 1
ATOM 2144 O O . LEU B 1 111 ? -15.07 -19.625 -7.363 1 96.06 111 LEU B O 1
ATOM 2148 N N . ASP B 1 112 ? -16.594 -21.141 -7.93 1 95.75 112 ASP B N 1
ATOM 2149 C CA . ASP B 1 112 ? -16.812 -20.688 -9.297 1 95.75 112 ASP B CA 1
ATOM 2150 C C . ASP B 1 112 ? -18.297 -20.391 -9.539 1 95.75 112 ASP B C 1
ATOM 2152 O O . ASP B 1 112 ? -19.094 -21.312 -9.703 1 95.75 112 ASP B O 1
ATOM 2156 N N . ILE B 1 113 ? -18.562 -19.188 -9.641 1 95.69 113 ILE B N 1
ATOM 2157 C CA . ILE B 1 113 ? -19.953 -18.766 -9.75 1 95.69 113 ILE B CA 1
ATOM 2158 C C . ILE B 1 113 ? -20.203 -18.172 -11.133 1 95.69 113 ILE B C 1
ATOM 2160 O O . ILE B 1 113 ? -19.625 -17.141 -11.484 1 95.69 113 ILE B O 1
ATOM 2164 N N . ALA B 1 114 ? -21.156 -18.703 -11.812 1 95.75 114 ALA B N 1
ATOM 2165 C CA . ALA B 1 114 ? -21.5 -18.203 -13.133 1 95.75 114 ALA B CA 1
ATOM 2166 C C . ALA B 1 114 ? -22.219 -16.859 -13.047 1 95.75 114 ALA B C 1
ATOM 2168 O O . ALA B 1 114 ? -22.828 -16.547 -12.023 1 95.75 114 ALA B O 1
ATOM 2169 N N . GLU B 1 115 ? -22.109 -16.156 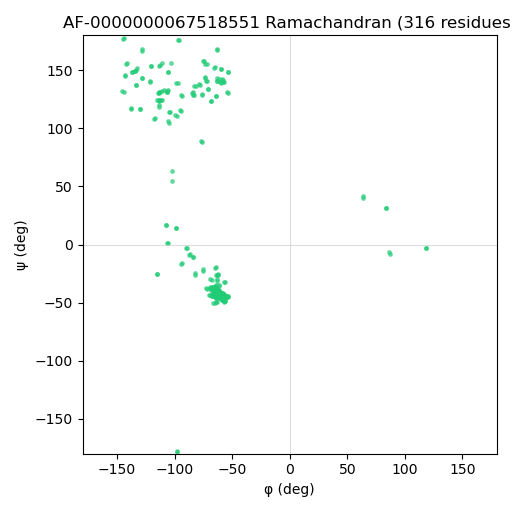-14.086 1 93.44 115 GLU B N 1
ATOM 2170 C CA . GLU B 1 115 ? -22.688 -14.812 -14.117 1 93.44 115 GLU B CA 1
ATOM 2171 C C . GLU B 1 115 ? -24.203 -14.859 -13.914 1 93.44 115 GLU B C 1
ATOM 2173 O O . GLU B 1 115 ? -24.766 -13.984 -13.258 1 93.44 115 GLU B O 1
ATOM 2178 N N . ASP B 1 116 ? -24.891 -15.867 -14.414 1 92.69 116 ASP B N 1
ATOM 2179 C CA . ASP B 1 116 ? -26.359 -15.953 -14.367 1 92.69 116 ASP B CA 1
ATOM 2180 C C . ASP B 1 116 ? -26.812 -16.844 -13.219 1 92.69 116 ASP B C 1
ATOM 2182 O O . ASP B 1 116 ? -28 -17.188 -13.117 1 92.69 116 ASP B O 1
ATOM 2186 N N . ALA B 1 117 ? -25.828 -17.094 -12.359 1 93.88 117 ALA B N 1
ATOM 2187 C CA . ALA B 1 117 ? -26.188 -17.969 -11.25 1 93.88 117 ALA B CA 1
ATOM 2188 C C . ALA B 1 117 ? -27.109 -17.266 -10.258 1 93.88 117 ALA B C 1
ATOM 2190 O O . ALA B 1 117 ? -26.922 -16.062 -9.984 1 93.88 117 ALA B O 1
ATOM 2191 N N . ILE B 1 118 ? -28.125 -18.016 -9.734 1 93.44 118 ILE B N 1
ATOM 2192 C CA . ILE B 1 118 ? -29 -17.5 -8.688 1 93.44 118 ILE B CA 1
ATOM 2193 C C . ILE B 1 118 ? -28.547 -18.031 -7.328 1 93.44 118 ILE B C 1
ATOM 2195 O O . ILE B 1 118 ? -28.656 -19.219 -7.047 1 93.44 118 ILE B O 1
ATOM 2199 N N . ILE B 1 119 ? -28.047 -17.125 -6.531 1 95.12 119 ILE B N 1
ATOM 2200 C CA . ILE B 1 119 ? -27.547 -17.516 -5.219 1 95.12 119 ILE B CA 1
ATOM 2201 C C . ILE B 1 119 ? -28.688 -17.562 -4.215 1 95.12 119 ILE B C 1
ATOM 2203 O O . ILE B 1 119 ? -29.484 -16.625 -4.109 1 95.12 119 ILE B O 1
ATOM 2207 N N . PRO B 1 120 ? -28.781 -18.641 -3.486 1 94.56 120 PRO B N 1
ATOM 2208 C CA . PRO B 1 120 ? -29.828 -18.734 -2.461 1 94.56 120 PRO B CA 1
ATOM 2209 C C . PRO B 1 120 ? -29.75 -17.609 -1.433 1 94.56 120 PRO B C 1
ATOM 2211 O O . PRO B 1 120 ? -28.656 -17.25 -0.987 1 94.56 120 PRO B O 1
ATOM 2214 N N . PRO B 1 121 ? -30.875 -17.109 -1.013 1 94.62 121 PRO B N 1
ATOM 2215 C CA . PRO B 1 121 ? -30.922 -15.961 -0.101 1 94.62 121 PRO B CA 1
ATOM 2216 C C . PRO B 1 121 ? -30.266 -16.25 1.245 1 94.62 121 PRO B C 1
ATOM 2218 O O . PRO B 1 121 ? -29.766 -15.336 1.898 1 94.62 121 PRO B O 1
ATOM 2221 N N . GLU B 1 122 ? -30.25 -17.516 1.592 1 94.75 122 GLU B N 1
ATOM 2222 C CA . GLU B 1 122 ? -29.672 -17.906 2.877 1 94.75 122 GLU B CA 1
ATOM 2223 C C . GLU B 1 122 ? -28.172 -17.609 2.92 1 94.75 122 GLU B C 1
ATOM 2225 O O . GLU B 1 122 ? -27.594 -17.484 3.998 1 94.75 122 GLU B O 1
ATOM 2230 N N . TYR B 1 123 ? -27.625 -17.469 1.73 1 96.56 123 TYR B N 1
ATOM 2231 C CA . TYR B 1 123 ? -26.188 -17.234 1.674 1 96.56 123 TYR B CA 1
ATOM 2232 C C . TYR B 1 123 ? -25.875 -15.797 1.278 1 96.56 123 TYR B C 1
ATOM 2234 O O . TYR B 1 123 ? -24.75 -15.492 0.867 1 96.56 123 TYR B O 1
ATOM 2242 N N . MET B 1 124 ? -26.812 -14.969 1.381 1 96.06 124 MET B N 1
ATOM 2243 C CA . MET B 1 124 ? -26.641 -13.547 1.128 1 96.06 124 MET B CA 1
ATOM 2244 C C . MET B 1 124 ? -26.656 -12.758 2.432 1 96.06 124 MET B C 1
ATOM 2246 O O . MET B 1 124 ? -27.531 -12.961 3.275 1 96.06 124 MET B O 1
ATOM 2250 N N . ILE B 1 125 ? -25.641 -11.875 2.568 1 96.31 125 ILE B N 1
ATOM 2251 C CA . ILE B 1 125 ? -25.562 -11.047 3.764 1 96.31 125 ILE B CA 1
ATOM 2252 C C . ILE B 1 125 ? -26 -9.617 3.434 1 96.31 125 ILE B C 1
ATOM 2254 O O . ILE B 1 125 ? -25.359 -8.93 2.652 1 96.31 125 ILE B O 1
ATOM 2258 N N . PRO B 1 126 ? -27.094 -9.266 4.027 1 94.69 126 PRO B N 1
ATOM 2259 C CA . PRO B 1 126 ? -27.547 -7.895 3.791 1 94.69 126 PRO B CA 1
ATOM 2260 C C . PRO B 1 126 ? -26.516 -6.855 4.246 1 94.69 126 PRO B C 1
ATOM 2262 O O . PRO B 1 126 ? -25.844 -7.051 5.258 1 94.69 126 PRO B O 1
ATOM 2265 N N . GLN B 1 127 ? -26.328 -5.785 3.436 1 95.62 127 GLN B N 1
ATOM 2266 C CA . GLN B 1 127 ? -25.406 -4.695 3.76 1 95.62 127 GLN B CA 1
ATOM 2267 C C . GLN B 1 127 ? -26.172 -3.445 4.191 1 95.62 127 GLN B C 1
ATOM 2269 O O . GLN B 1 127 ? -27.203 -3.105 3.607 1 95.62 127 GLN B O 1
ATOM 2274 N N . ASN B 1 128 ? -25.766 -2.873 5.23 1 93.12 128 ASN B N 1
ATOM 2275 C CA . ASN B 1 128 ? -26.391 -1.622 5.668 1 93.12 128 ASN B CA 1
ATOM 2276 C C . ASN B 1 128 ? -26.188 -0.513 4.641 1 93.12 128 ASN B C 1
ATOM 2278 O O . ASN B 1 128 ? -25.125 -0.415 4.02 1 93.12 128 ASN B O 1
ATOM 2282 N N . PRO B 1 129 ? -27.188 0.254 4.531 1 94.06 129 PRO B N 1
ATOM 2283 C CA . PRO B 1 129 ? -27.016 1.386 3.617 1 94.06 129 PRO B CA 1
ATOM 2284 C C . PRO B 1 129 ? -25.875 2.314 4.023 1 94.06 129 PRO B C 1
ATOM 2286 O O . PRO B 1 129 ? -25.562 2.42 5.207 1 94.06 129 PRO B O 1
ATOM 2289 N N . LYS B 1 130 ? -25.344 2.906 3.008 1 95.88 130 LYS B N 1
ATOM 2290 C CA . LYS B 1 130 ? -24.25 3.852 3.238 1 95.88 130 LYS B CA 1
ATOM 2291 C C . LYS B 1 130 ? -24.734 5.289 3.07 1 95.88 130 LYS B C 1
ATOM 2293 O O . LYS B 1 130 ? -25.609 5.566 2.25 1 95.88 130 LYS B O 1
ATOM 2298 N N . VAL B 1 131 ? -24.156 6.145 3.791 1 95.75 131 VAL B N 1
ATOM 2299 C CA . VAL B 1 131 ? -24.531 7.555 3.738 1 95.75 131 VAL B CA 1
ATOM 2300 C C . VAL B 1 131 ? -23.953 8.195 2.475 1 95.75 131 VAL B C 1
ATOM 2302 O O . VAL B 1 131 ? -22.781 8 2.152 1 95.75 131 VAL B O 1
ATOM 2305 N N . ASP B 1 132 ? -24.766 8.828 1.792 1 96.62 132 ASP B N 1
ATOM 2306 C CA . ASP B 1 132 ? -24.281 9.664 0.697 1 96.62 132 ASP B CA 1
ATOM 2307 C C . ASP B 1 132 ? -23.688 10.969 1.224 1 96.62 132 ASP B C 1
ATOM 2309 O O . ASP B 1 132 ? -24.359 12 1.24 1 96.62 132 ASP B O 1
ATOM 2313 N N . LYS B 1 133 ? -22.453 10.922 1.506 1 96.25 133 LYS B N 1
ATOM 2314 C CA . LYS B 1 133 ? -21.781 12.031 2.189 1 96.25 133 LYS B CA 1
ATOM 2315 C C . LYS B 1 133 ? -21.75 13.273 1.31 1 96.25 133 LYS B C 1
ATOM 2317 O O . LYS B 1 133 ? -21.891 14.398 1.802 1 96.25 133 LYS B O 1
ATOM 2322 N N . LYS B 1 134 ? -21.562 13.07 0.128 1 96.56 134 LYS B N 1
ATOM 2323 C CA . LYS B 1 134 ? -21.484 14.203 -0.791 1 96.56 134 LYS B CA 1
ATOM 2324 C C . LYS B 1 134 ? -22.828 14.945 -0.872 1 96.56 134 LYS B C 1
ATOM 2326 O O . LYS B 1 134 ? -22.859 16.172 -0.759 1 96.56 134 LYS B O 1
ATOM 2331 N N . ALA B 1 135 ? -23.859 14.188 -1.1 1 96.12 135 ALA B N 1
ATOM 2332 C CA . ALA B 1 135 ? -25.203 14.781 -1.201 1 96.12 135 ALA B CA 1
ATOM 2333 C C . ALA B 1 135 ? -25.609 15.445 0.111 1 96.12 135 ALA B C 1
ATOM 2335 O O . ALA B 1 135 ? -26.203 16.531 0.109 1 96.12 135 ALA B O 1
ATOM 2336 N N . LEU B 1 136 ? -25.266 14.812 1.147 1 96.62 136 LEU B N 1
ATOM 2337 C CA . LEU B 1 136 ? -25.609 15.344 2.465 1 96.62 136 LEU B CA 1
ATOM 2338 C C . LEU B 1 136 ? -24.859 16.641 2.73 1 96.62 136 LEU B C 1
ATOM 2340 O O . LEU B 1 136 ? -25.438 17.609 3.25 1 96.62 136 LEU B O 1
ATOM 2344 N N . LEU B 1 137 ? -23.594 16.656 2.389 1 96.44 137 LEU B N 1
ATOM 2345 C CA . LEU B 1 137 ? -22.781 17.859 2.551 1 96.44 137 LEU B CA 1
ATOM 2346 C C . LEU B 1 137 ? -23.359 19.031 1.751 1 96.44 137 LEU B C 1
ATOM 2348 O O . LEU B 1 137 ? -23.484 20.141 2.268 1 96.44 137 LEU B O 1
ATOM 2352 N N . LEU B 1 138 ? -23.766 18.812 0.542 1 95.88 138 LEU B N 1
ATOM 2353 C CA . LEU B 1 138 ? -24.328 19.828 -0.331 1 95.88 138 LEU B CA 1
ATOM 2354 C C . LEU B 1 138 ? -25.656 20.344 0.229 1 95.88 138 LEU B C 1
ATOM 2356 O O . LEU B 1 138 ? -25.922 21.547 0.193 1 95.88 138 LEU B O 1
ATOM 2360 N N . ALA B 1 139 ? -26.422 19.438 0.707 1 95.94 139 ALA B N 1
ATOM 2361 C CA . ALA B 1 139 ? -27.703 19.812 1.272 1 95.94 139 ALA B CA 1
ATOM 2362 C C . ALA B 1 139 ? -27.531 20.75 2.461 1 95.94 139 ALA B C 1
ATOM 2364 O O . ALA B 1 139 ? -28.25 21.75 2.582 1 95.94 139 ALA B O 1
ATOM 2365 N N . ILE B 1 140 ? -26.578 20.438 3.311 1 95.56 140 ILE B N 1
ATOM 2366 C CA . ILE B 1 140 ? -26.328 21.266 4.488 1 95.56 140 ILE B CA 1
ATOM 2367 C C . ILE B 1 140 ? -25.812 22.625 4.059 1 95.56 140 ILE B C 1
ATOM 2369 O O . ILE B 1 140 ? -26.234 23.656 4.598 1 95.56 140 ILE B O 1
ATOM 2373 N N . LYS B 1 141 ? -24.953 22.609 3.076 1 95.19 141 LYS B N 1
ATOM 2374 C CA . LYS B 1 141 ? -24.422 23.859 2.561 1 95.19 141 LYS B CA 1
ATOM 2375 C C . LYS B 1 141 ? -25.516 24.719 1.942 1 95.19 141 LYS B C 1
ATOM 2377 O O . LYS B 1 141 ? -25.438 25.953 1.949 1 95.19 141 LYS B O 1
ATOM 2382 N N . ASN B 1 142 ? -26.594 24.109 1.465 1 95.38 142 ASN B N 1
ATOM 2383 C CA . ASN B 1 142 ? -27.703 24.812 0.839 1 95.38 142 ASN B CA 1
ATOM 2384 C C . ASN B 1 142 ? -28.766 25.219 1.866 1 95.38 142 ASN B C 1
ATOM 2386 O O . ASN B 1 142 ? -29.844 25.688 1.503 1 95.38 142 ASN B O 1
ATOM 2390 N N . GLY B 1 143 ? -28.562 24.844 3.078 1 94.81 143 GLY B N 1
ATOM 2391 C CA . GLY B 1 143 ? -29.422 25.422 4.113 1 94.81 143 GLY B CA 1
ATOM 2392 C C . GLY B 1 143 ? -30.25 24.375 4.844 1 94.81 143 GLY B C 1
ATOM 2393 O O . GLY B 1 143 ? -31 24.719 5.758 1 94.81 143 GLY B O 1
ATOM 2394 N N . MET B 1 144 ? -30.141 23.188 4.43 1 95.06 144 MET B N 1
ATOM 2395 C CA . MET B 1 144 ? -30.875 22.141 5.141 1 95.06 144 MET B CA 1
ATOM 2396 C C . MET B 1 144 ? -30.219 21.844 6.48 1 95.06 144 MET B C 1
ATOM 2398 O O . MET B 1 144 ? -29 21.922 6.613 1 95.06 144 MET B O 1
ATOM 2402 N N . LYS B 1 145 ? -31.125 21.547 7.473 1 94.25 145 LYS B N 1
ATOM 2403 C CA . LYS B 1 145 ? -30.609 21.266 8.812 1 94.25 145 LYS B CA 1
ATOM 2404 C C . LYS B 1 145 ? -31.25 20.016 9.406 1 94.25 145 LYS B C 1
ATOM 2406 O O . LYS B 1 145 ? -32.469 19.812 9.25 1 94.25 145 LYS B O 1
ATOM 2411 N N . TRP B 1 146 ? -30.438 19.219 10.023 1 95.12 146 TRP B N 1
ATOM 2412 C CA . TRP B 1 146 ? -30.891 18.062 10.773 1 95.12 146 TRP B CA 1
ATOM 2413 C C . TRP B 1 146 ? -30.203 17.969 12.125 1 95.12 146 TRP B C 1
ATOM 2415 O O . TRP B 1 146 ? -29.047 18.344 12.266 1 95.12 146 TRP B O 1
ATOM 2425 N N . ASP B 1 147 ? -30.922 17.438 13.031 1 94.44 147 ASP B N 1
ATOM 2426 C CA . ASP B 1 147 ? -30.344 17.297 14.367 1 94.44 147 ASP B CA 1
ATOM 2427 C C . ASP B 1 147 ? -29.141 16.344 14.336 1 94.44 147 ASP B C 1
ATOM 2429 O O . ASP B 1 147 ? -29.234 15.234 13.789 1 94.44 147 ASP B O 1
ATOM 2433 N N . GLY B 1 148 ? -28.016 16.875 14.906 1 96.12 148 GLY B N 1
ATOM 2434 C CA . GLY B 1 148 ? -26.844 16.031 15.031 1 96.12 148 GLY B CA 1
ATOM 2435 C C . GLY B 1 148 ? -25.969 16.031 13.797 1 96.12 148 GLY B C 1
ATOM 2436 O O . GLY B 1 148 ? -24.969 15.305 13.734 1 96.12 148 GLY B O 1
ATOM 2437 N N . ILE B 1 149 ? -26.359 16.609 12.805 1 96.56 149 ILE B N 1
ATOM 2438 C CA . ILE B 1 149 ? -25.578 16.703 11.578 1 96.56 149 ILE B CA 1
ATOM 2439 C C . ILE B 1 149 ? -25.172 18.156 11.328 1 96.56 149 ILE B C 1
ATOM 2441 O O . ILE B 1 149 ? -26.031 19.031 11.195 1 96.56 149 ILE B O 1
ATOM 2445 N N . SER B 1 150 ? -23.906 18.406 11.305 1 94.94 150 SER B N 1
ATOM 2446 C CA . SER B 1 150 ? -23.406 19.75 11.094 1 94.94 150 SER B CA 1
ATOM 2447 C C . SER B 1 150 ? -22.125 19.75 10.273 1 94.94 150 SER B C 1
ATOM 2449 O O . SER B 1 150 ? -21.672 18.688 9.828 1 94.94 150 SER B O 1
ATOM 2451 N N . LEU B 1 151 ? -21.594 20.875 9.961 1 95.62 151 LEU B N 1
ATOM 2452 C CA . LEU B 1 151 ? -20.328 21.031 9.25 1 95.62 151 LEU B CA 1
ATOM 2453 C C . LEU B 1 151 ? -19.188 21.312 10.219 1 95.62 151 LEU B C 1
ATOM 2455 O O . LEU B 1 151 ? -19.375 21.984 11.242 1 95.62 151 LEU B O 1
ATOM 2459 N N . LYS B 1 152 ? -18.078 20.688 9.945 1 95.06 152 LYS B N 1
ATOM 2460 C CA . LYS B 1 152 ? -16.859 21 10.664 1 95.06 152 LYS B CA 1
ATOM 2461 C C . LYS B 1 152 ? -15.758 21.453 9.711 1 95.06 152 LYS B C 1
ATOM 2463 O O . LYS B 1 152 ? -15.695 21.016 8.562 1 95.06 152 LYS B O 1
ATOM 2468 N N . GLN B 1 153 ? -15.023 22.438 10.141 1 94.06 153 GLN B N 1
ATOM 2469 C CA . GLN B 1 153 ? -13.961 23 9.305 1 94.06 153 GLN B CA 1
ATOM 2470 C C . GLN B 1 153 ? -12.711 23.281 10.133 1 94.06 153 GLN B C 1
ATOM 2472 O O . GLN B 1 153 ? -12.742 24.094 11.062 1 94.06 153 GLN B O 1
ATOM 2477 N N . GLY B 1 154 ? -11.648 22.656 9.875 1 94.56 154 GLY B N 1
ATOM 2478 C CA . GLY B 1 154 ? -10.375 22.906 10.539 1 94.56 154 GLY B CA 1
ATOM 2479 C C . GLY B 1 154 ? -9.469 23.844 9.766 1 94.56 154 GLY B C 1
ATOM 2480 O O . GLY B 1 154 ? -9.883 24.422 8.758 1 94.56 154 GLY B O 1
ATOM 2481 N N . GLU B 1 155 ? -8.336 24.156 10.391 1 96.12 155 GLU B N 1
ATOM 2482 C CA . GLU B 1 155 ? -7.328 25 9.75 1 96.12 155 GLU B CA 1
ATOM 2483 C C . GLU B 1 155 ? -5.996 24.266 9.617 1 96.12 155 GLU B C 1
ATOM 2485 O O . GLU B 1 155 ? -5.73 23.312 10.352 1 96.12 155 GLU B O 1
ATOM 2490 N N . SER B 1 156 ? -5.281 24.688 8.648 1 96.12 156 SER B N 1
ATOM 2491 C CA . SER B 1 156 ? -3.963 24.094 8.461 1 96.12 156 SER B CA 1
ATOM 2492 C C . SER B 1 156 ? -2.941 25.141 8.031 1 96.12 156 SER B C 1
ATOM 2494 O O . SER B 1 156 ? -3.305 26.172 7.457 1 96.12 156 SER B O 1
ATOM 2496 N N . VAL B 1 157 ? -1.655 24.859 8.305 1 97.25 157 VAL B N 1
ATOM 2497 C CA . VAL B 1 157 ? -0.554 25.734 7.91 1 97.25 157 VAL B CA 1
ATOM 2498 C C . VAL B 1 157 ? -0.155 25.438 6.469 1 97.25 157 VAL B C 1
ATOM 2500 O O . VAL B 1 157 ? -0.019 24.266 6.078 1 97.25 157 VAL B O 1
ATOM 2503 N N . ARG B 1 158 ? -0.109 26.516 5.699 1 97 158 ARG B N 1
ATOM 2504 C CA . ARG B 1 158 ? 0.36 26.406 4.32 1 97 158 ARG B CA 1
ATOM 2505 C C . ARG B 1 158 ? 1.682 27.141 4.133 1 97 158 ARG B C 1
ATOM 2507 O O . ARG B 1 158 ? 1.837 28.281 4.59 1 97 158 ARG B O 1
ATOM 2514 N N . ILE B 1 159 ? 2.588 26.422 3.51 1 96.56 159 ILE B N 1
ATOM 2515 C CA . ILE B 1 159 ? 3.898 27 3.238 1 96.56 159 ILE B CA 1
ATOM 2516 C C . ILE B 1 159 ? 4.07 27.203 1.734 1 96.56 159 ILE B C 1
ATOM 2518 O O . ILE B 1 159 ? 3.912 26.266 0.952 1 96.56 159 ILE B O 1
ATOM 2522 N N . ARG B 1 160 ? 4.375 28.469 1.329 1 92.94 160 ARG B N 1
ATOM 2523 C CA . ARG B 1 160 ? 4.477 28.812 -0.087 1 92.94 160 ARG B CA 1
ATOM 2524 C C . ARG B 1 160 ? 5.777 29.562 -0.376 1 92.94 160 ARG B C 1
ATOM 2526 O O . ARG B 1 160 ? 6.285 30.281 0.481 1 92.94 160 ARG B O 1
#

InterPro domains:
  IPR008840 Siphovirus Gp157 [PF05565] (2-160)

Radius of gyration: 29.86 Å; Cα contacts (8 Å, |Δi|>4): 379; chains: 2; bounding box: 59×74×49 Å

Organism: Bacillus anthracis (NCBI:txid1392)

pLDDT: mean 93.91, std 3.95, range [66.56, 98.25]

Foldseek 3Di:
DQPDDADPLLVVLLVCVVVPHDVVVSVVSLVPDPDDPVNSVVRVLSSVVRVVVVVVVVVVVVVVVVVVVVVVVVVVVVVVVVVVVVCVVVVHQWDDDPVDIDGDDDDDDDDDDDPPDDDDPVPDDDDDDDDPVVVVVVCVVVPDDDPPDDDDDDDDDDDD/DQPDDADPLLVVLLVCVVVPHDVVVSVVSLVPDDDDPVNSVVRVLSSVVRVVVVVVVVVVVVVVVVVVVVVVVVVVVVVVVVVVVVCVVVVHQWDDDPVDIDGDDDDDDDDDADPPDDDDPVPDDDDDDDDPVVVVVVCVVVPDDDPPDDDDDDDDDDDD